Protein 5AR1 (pdb70)

B-factor: mean 167.47, std 34.71, range [92.47, 247.17]

Nearest PDB structures (foldseek):
  5ar1-assembly1_A  TM=1.005E+00  e=4.442E-46  Saccharomyces cerevisiae
  6upq-assembly1_A  TM=8.247E-01  e=3.354E-18  Homo sapiens
  6upr-assembly1_A  TM=8.049E-01  e=4.325E-18  Homo sapiens
  9bhw-assembly1_D  TM=7.564E-01  e=5.158E-17  Ciona intestinalis
  7m6j-assembly1_F  TM=7.880E-01  e=3.646E-15  Homo sapiens

CATH classification: 3.40.50.300

Sequence (215 aa):
ITFTVMIVGQSGSGRSTFINTLLREETVDDEGVKIQLNIIDTPGFSLDNSPSFEIISDYIRHQYDEILLEESRGRVHCCLYLINPTGHGLKEIDVEFIRQLGSLVNIIPVISKSDSLTRDELKLNKKLIMEDIDRWNLPIYNFPFDEDEISDEDYETNMYLRTLLPFAIIGSNEVYEMGISDFVILRNALLISHLHDLKNYTHEILYERYRTEAL

Structure (mmCIF, N/CA/C/O backbone):
data_5AR1
#
_entry.id   5AR1
#
_cell.length_a   187.050
_cell.length_b   187.050
_cell.length_c   57.960
_cell.angle_alpha   90.00
_cell.angle_beta   90.00
_cell.angle_gamma   120.00
#
_symmetry.space_group_name_H-M   'P 63 2 2'
#
loop_
_atom_site.group_PDB
_atom_site.id
_atom_site.type_symbol
_atom_site.label_atom_id
_atom_site.label_alt_id
_atom_site.label_comp_id
_atom_site.label_asym_id
_atom_site.label_entity_id
_atom_site.label_seq_id
_atom_site.pdbx_PDB_ins_code
_atom_site.Cartn_x
_atom_site.Cartn_y
_atom_site.Cartn_z
_atom_site.occupancy
_atom_site.B_iso_or_equiv
_atom_site.auth_seq_id
_atom_site.auth_comp_id
_atom_site.auth_asym_id
_atom_site.auth_atom_id
_atom_site.pdbx_PDB_model_num
ATOM 1 N N . ILE A 1 26 ? -12.191 -74.565 33.218 1.00 205.52 21 ILE A N 1
ATOM 2 C CA . ILE A 1 26 ? -12.776 -75.392 32.162 1.00 202.90 21 ILE A CA 1
ATOM 3 C C . ILE A 1 26 ? -12.942 -74.582 30.856 1.00 205.07 21 ILE A C 1
ATOM 4 O O . ILE A 1 26 ? -13.896 -73.808 30.710 1.00 204.37 21 ILE A O 1
ATOM 9 N N . THR A 1 27 ? -12.001 -74.777 29.913 1.00 202.75 22 THR A N 1
ATOM 10 C CA . THR A 1 27 ? -11.983 -74.116 28.604 1.00 202.27 22 THR A CA 1
ATOM 11 C C . THR A 1 27 ? -13.026 -74.723 27.678 1.00 201.17 22 THR A C 1
ATOM 12 O O . THR A 1 27 ? -13.314 -75.917 27.776 1.00 198.73 22 THR A O 1
ATOM 16 N N . PHE A 1 28 ? -13.556 -73.911 26.753 1.00 198.75 23 PHE A N 1
ATOM 17 C CA . PHE A 1 28 ? -14.531 -74.350 25.761 1.00 196.35 23 PHE A CA 1
ATOM 18 C C . PHE A 1 28 ? -14.298 -73.663 24.422 1.00 196.16 23 PHE A C 1
ATOM 19 O O . PHE A 1 28 ? -14.117 -72.447 24.383 1.00 197.57 23 PHE A O 1
ATOM 27 N 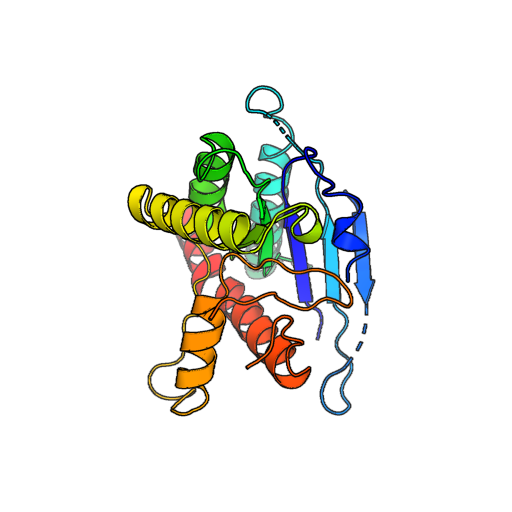N . THR A 1 29 ? -14.356 -74.439 23.322 1.00 190.19 24 THR A N 1
ATOM 28 C CA . THR A 1 29 ? -14.156 -73.937 21.962 1.00 189.58 24 THR A CA 1
ATOM 29 C C . THR A 1 29 ? -15.457 -73.942 21.155 1.00 187.74 24 THR A C 1
ATOM 30 O O . THR A 1 29 ? -16.050 -75.000 20.922 1.00 184.88 24 THR A O 1
ATOM 34 N N . VAL A 1 30 ? -15.884 -72.748 20.724 1.00 183.16 25 VAL A N 1
ATOM 35 C CA . VAL A 1 30 ? -17.076 -72.544 19.902 1.00 175.48 25 VAL A CA 1
ATOM 36 C C . VAL A 1 30 ? -16.704 -71.727 18.650 1.00 179.70 25 VAL A C 1
ATOM 37 O O . VAL A 1 30 ? -16.077 -70.677 18.770 1.00 185.06 25 VAL A O 1
ATOM 41 N N . MET A 1 31 ? -17.046 -72.238 17.458 1.00 171.23 26 MET A N 1
ATOM 42 C CA . MET A 1 31 ? -16.711 -71.594 16.194 1.00 173.65 26 MET A CA 1
ATOM 43 C C . MET A 1 31 ? -17.920 -71.048 15.472 1.00 170.43 26 MET A C 1
ATOM 44 O O . MET A 1 31 ? -18.939 -71.727 15.393 1.00 165.09 26 MET A O 1
ATOM 49 N N . ILE A 1 32 ? -17.792 -69.830 14.925 1.00 168.06 27 ILE A N 1
ATOM 50 C CA . ILE A 1 32 ? -18.838 -69.159 14.156 1.00 164.44 27 ILE A CA 1
ATOM 51 C C . ILE A 1 32 ? -18.485 -69.280 12.676 1.00 172.22 27 ILE A C 1
ATOM 52 O O . ILE A 1 32 ? -17.400 -68.878 12.251 1.00 178.46 27 ILE A O 1
ATOM 57 N N . VAL A 1 33 ? -19.398 -69.868 11.905 1.00 165.10 28 VAL A N 1
ATOM 58 C CA . VAL A 1 33 ? -19.240 -70.112 10.470 1.00 167.32 28 VAL A CA 1
ATOM 59 C C . VAL A 1 33 ? -20.511 -69.605 9.763 1.00 171.30 28 VAL A C 1
ATOM 60 O O . VAL A 1 33 ? -21.604 -69.739 10.309 1.00 165.29 28 VAL A O 1
ATOM 64 N N . GLY A 1 34 ? -20.354 -69.006 8.581 1.00 174.07 29 GLY A N 1
ATOM 65 C CA . GLY A 1 34 ? -21.484 -68.491 7.813 1.00 173.00 29 GLY A CA 1
ATOM 66 C C . GLY A 1 34 ? -21.153 -67.311 6.927 1.00 183.87 29 GLY A C 1
ATOM 67 O O . GLY A 1 34 ? -20.223 -66.547 7.221 1.00 188.24 29 GLY A O 1
ATOM 68 N N . GLN A 1 35 ? -21.963 -67.153 5.853 1.00 181.69 30 GLN A N 1
ATOM 69 C CA . GLN A 1 35 ? -21.874 -66.133 4.794 1.00 188.84 30 GLN A CA 1
ATOM 70 C C . GLN A 1 35 ? -21.780 -64.687 5.276 1.00 198.30 30 GLN A C 1
ATOM 71 O O . GLN A 1 35 ? -22.212 -64.366 6.388 1.00 195.10 30 GLN A O 1
ATOM 77 N N . SER A 1 36 ? -21.237 -63.812 4.406 1.00 202.76 31 SER A N 1
ATOM 78 C CA . SER A 1 36 ? -21.086 -62.383 4.669 1.00 209.12 31 SER A CA 1
ATOM 79 C C . SER A 1 36 ? -22.460 -61.685 4.706 1.00 212.13 31 SER A C 1
ATOM 80 O O . SER A 1 36 ? -22.709 -60.894 5.619 1.00 212.02 31 SER A O 1
ATOM 83 N N . GLY A 1 37 ? -23.320 -62.031 3.735 1.00 207.94 32 GLY A N 1
ATOM 84 C CA . GLY A 1 37 ? -24.681 -61.535 3.507 1.00 207.59 32 GLY A CA 1
ATOM 85 C C . GLY A 1 37 ? -25.211 -60.450 4.423 1.00 214.25 32 GLY A C 1
ATOM 86 O O . GLY A 1 37 ? -25.202 -59.266 4.073 1.00 221.35 32 GLY A O 1
ATOM 87 N N . SER A 1 38 ? -25.692 -60.864 5.602 1.00 205.35 33 SER A N 1
ATOM 88 C CA . SER A 1 38 ? -26.220 -59.979 6.638 1.00 206.22 33 SER A CA 1
ATOM 89 C C . SER A 1 38 ? -25.023 -59.318 7.344 1.00 215.60 33 SER A C 1
ATOM 90 O O . SER A 1 38 ? -24.633 -58.205 6.975 1.00 223.26 33 SER A O 1
ATOM 93 N N . GLY A 1 39 ? -24.426 -60.047 8.292 1.00 207.80 34 GLY A N 1
ATOM 94 C CA . GLY A 1 39 ? -23.262 -59.626 9.059 1.00 211.66 34 GLY A CA 1
ATOM 95 C C . GLY A 1 39 ? -22.746 -60.726 9.962 1.00 208.04 34 GLY A C 1
ATOM 96 O O . GLY A 1 39 ? -23.299 -60.941 11.046 1.00 202.87 34 GLY A O 1
ATOM 97 N N . ARG A 1 40 ? -21.700 -61.453 9.503 1.00 203.72 35 ARG A N 1
ATOM 98 C CA . ARG A 1 40 ? -21.058 -62.525 10.278 1.00 198.40 35 ARG A CA 1
ATOM 99 C C . ARG A 1 40 ? -20.052 -61.899 11.255 1.00 207.28 35 ARG A C 1
ATOM 100 O O . ARG A 1 40 ? -19.709 -62.508 12.273 1.00 203.44 35 ARG A O 1
ATOM 102 N N . SER A 1 41 ? -19.618 -60.655 10.940 1.00 212.42 36 SER A N 1
ATOM 103 C CA . SER A 1 41 ? -18.657 -59.827 11.678 1.00 215.76 36 SER A CA 1
ATOM 104 C C . SER A 1 41 ? -19.276 -59.096 12.884 1.00 219.40 36 SER A C 1
ATOM 105 O O . SER A 1 41 ? -18.550 -58.740 13.816 1.00 220.41 36 SER A O 1
ATOM 108 N N . THR A 1 42 ? -20.601 -58.847 12.848 1.00 214.55 37 THR A N 1
ATOM 109 C CA . THR A 1 42 ? -21.343 -58.176 13.923 1.00 213.55 37 THR A CA 1
ATOM 110 C C . THR A 1 42 ? -21.925 -59.190 14.912 1.00 205.99 37 THR A C 1
ATOM 111 O O . THR A 1 42 ? -22.282 -58.815 16.031 1.00 205.54 37 THR A O 1
ATOM 115 N N . PHE A 1 43 ? -22.017 -60.472 14.498 1.00 193.46 38 PHE A N 1
ATOM 116 C CA . PHE A 1 43 ? -22.567 -61.544 15.318 1.00 183.89 38 PHE A CA 1
ATOM 117 C C . PHE A 1 43 ? -21.743 -61.853 16.563 1.00 188.24 38 PHE A C 1
ATOM 118 O O . PHE A 1 43 ? -22.330 -62.014 17.627 1.00 184.54 38 PHE A O 1
ATOM 126 N N . ILE A 1 44 ? -20.405 -61.938 16.441 1.00 189.69 39 ILE A N 1
ATOM 127 C CA . ILE A 1 44 ? -19.499 -62.216 17.567 1.00 191.73 39 ILE A CA 1
ATOM 128 C C . ILE A 1 44 ? -19.720 -61.177 18.667 1.00 198.72 39 ILE A C 1
ATOM 129 O O . ILE A 1 44 ? -19.737 -61.529 19.848 1.00 195.79 39 ILE A O 1
ATOM 134 N N . ASN A 1 45 ? -19.927 -59.903 18.260 1.00 201.42 40 ASN A N 1
ATOM 135 C CA . ASN A 1 45 ? -20.197 -58.760 19.134 1.00 206.45 40 ASN A CA 1
ATOM 136 C C . ASN A 1 45 ? -21.501 -58.923 19.919 1.00 202.96 40 ASN A C 1
ATOM 137 O O . ASN A 1 45 ? -21.608 -58.429 21.045 1.00 204.82 40 ASN A O 1
ATOM 142 N N . THR A 1 46 ? -22.475 -59.646 19.334 1.00 191.29 41 THR A N 1
ATOM 143 C CA . THR A 1 46 ? -23.777 -59.937 19.944 1.00 184.48 41 THR A CA 1
ATOM 144 C C . THR A 1 46 ? -23.640 -61.155 20.913 1.00 181.58 41 THR A C 1
ATOM 145 O O . THR A 1 46 ? -24.516 -62.021 20.963 1.00 174.47 41 THR A O 1
ATOM 149 N N . LEU A 1 47 ? -22.515 -61.196 21.676 1.00 180.60 42 LEU A N 1
ATOM 150 C CA . LEU A 1 47 ? -22.133 -62.192 22.688 1.00 166.83 42 LEU A CA 1
ATOM 151 C C . LEU A 1 47 ? -21.112 -61.552 23.673 1.00 202.75 42 LEU A C 1
ATOM 152 O O . LEU A 1 47 ? -20.165 -60.847 23.280 1.00 160.76 42 LEU A O 1
ATOM 157 N N . LEU A 1 73 ? -9.560 -64.814 10.356 1.00 213.17 68 LEU A N 1
ATOM 158 C CA . LEU A 1 73 ? -9.907 -65.632 11.517 1.00 209.38 68 LEU A CA 1
ATOM 159 C C . LEU A 1 73 ? -9.568 -64.891 12.815 1.00 214.29 68 LEU A C 1
ATOM 160 O O . LEU A 1 73 ? -8.464 -64.348 12.934 1.00 217.29 68 LEU A O 1
ATOM 165 N N . ARG A 1 74 ? -10.517 -64.851 13.780 1.00 210.38 69 ARG A N 1
ATOM 166 C CA . ARG A 1 74 ? -10.280 -64.169 15.055 1.00 212.12 69 ARG A CA 1
ATOM 167 C C . ARG A 1 74 ? -10.823 -64.903 16.269 1.00 211.66 69 ARG A C 1
ATOM 168 O O . ARG A 1 74 ? -11.997 -65.277 16.303 1.00 208.81 69 ARG A O 1
ATOM 176 N N . GLU A 1 75 ? -9.951 -65.079 17.279 1.00 210.08 70 GLU A N 1
ATOM 177 C CA . GLU A 1 75 ? -10.231 -65.725 18.564 1.00 207.75 70 GLU A CA 1
ATOM 178 C C . GLU A 1 75 ? -10.619 -64.655 19.603 1.00 212.64 70 GLU A C 1
ATOM 179 O O . GLU A 1 75 ? -10.089 -63.544 19.573 1.00 216.26 70 GLU A O 1
ATOM 185 N N . GLU A 1 76 ? -11.554 -64.987 20.502 1.00 208.36 71 GLU A N 1
ATOM 186 C CA . GLU A 1 76 ? -12.019 -64.089 21.560 1.00 210.19 71 GLU A CA 1
ATOM 187 C C . GLU A 1 76 ? -12.438 -64.894 22.788 1.00 210.46 71 GLU A C 1
ATOM 188 O O . GLU A 1 76 ? -13.147 -65.898 22.657 1.00 206.54 71 GLU A O 1
ATOM 194 N N . THR A 1 77 ? -11.976 -64.465 23.976 1.00 210.34 72 THR A N 1
ATOM 195 C CA . THR A 1 77 ? -12.256 -65.141 25.246 1.00 208.50 72 THR A CA 1
ATOM 196 C C . THR A 1 77 ? -13.150 -64.328 26.178 1.00 212.05 72 THR A C 1
ATOM 197 O O . THR A 1 77 ? -12.967 -63.115 26.301 1.00 215.39 72 THR A O 1
ATOM 201 N N . VAL A 1 78 ? -14.114 -65.006 26.838 1.00 206.68 73 VAL A N 1
ATOM 202 C CA . VAL A 1 78 ? -15.051 -64.393 27.789 1.00 220.53 73 VAL A CA 1
ATOM 203 C C . VAL A 1 78 ? -14.884 -65.025 29.176 1.00 222.51 73 VAL A C 1
ATOM 204 O O . VAL A 1 78 ? -14.849 -66.246 29.303 1.00 187.16 73 VAL A O 1
ATOM 208 N N . ASP A 1 82 ? -18.238 -67.937 34.062 1.00 215.29 77 ASP A N 1
ATOM 209 C CA . ASP A 1 82 ? -18.325 -68.427 35.436 1.00 215.50 77 ASP A CA 1
ATOM 210 C C . ASP A 1 82 ? -19.571 -69.284 35.672 1.00 215.98 77 ASP A C 1
ATOM 211 O O . ASP A 1 82 ? -20.652 -68.955 35.171 1.00 214.98 77 ASP A O 1
ATOM 213 N N . ASP A 1 83 ? -19.412 -70.377 36.449 1.00 212.73 78 ASP A N 1
ATOM 214 C CA . ASP A 1 83 ? -20.469 -71.337 36.792 1.00 210.24 78 ASP A CA 1
ATOM 215 C C . ASP A 1 83 ? -21.199 -70.923 38.086 1.00 214.35 78 ASP A C 1
ATOM 216 O O . ASP A 1 83 ? -21.775 -69.832 38.130 1.00 216.12 78 ASP A O 1
ATOM 218 N N . GLU A 1 84 ? -21.189 -71.794 39.123 1.00 210.91 79 GLU A N 1
ATOM 219 C CA . GLU A 1 84 ? -21.785 -71.542 40.436 1.00 211.77 79 GLU A CA 1
ATOM 220 C C . GLU A 1 84 ? -20.624 -71.268 41.402 1.00 215.95 79 GLU A C 1
ATOM 221 O O . GLU A 1 84 ? -20.501 -71.898 42.457 1.00 216.27 79 GLU A O 1
ATOM 223 N N . GLY A 1 85 ? -19.768 -70.333 40.990 1.00 214.52 80 GLY A N 1
ATOM 224 C CA . GLY A 1 85 ? -18.564 -69.927 41.704 1.00 216.76 80 GLY A CA 1
ATOM 225 C C . GLY A 1 85 ? -17.328 -70.096 40.841 1.00 217.27 80 GLY A C 1
ATOM 226 O O . GLY A 1 85 ? -16.591 -69.131 40.620 1.00 219.35 80 GLY A O 1
ATOM 227 N N . VAL A 1 86 ? -17.118 -71.331 40.330 1.00 210.82 81 VAL A N 1
ATOM 228 C CA . VAL A 1 86 ? -15.996 -71.740 39.472 1.00 209.51 81 VAL A CA 1
ATOM 229 C C . VAL A 1 86 ? -15.899 -70.931 38.172 1.00 210.15 81 VAL A C 1
ATOM 230 O O . VAL A 1 86 ? -16.923 -70.508 37.635 1.00 208.86 81 VAL A O 1
ATOM 232 N N . LYS A 1 87 ? -14.664 -70.719 37.675 1.00 207.55 82 LYS A N 1
ATOM 233 C CA . LYS A 1 87 ? -14.388 -69.954 36.459 1.00 206.98 82 LYS A CA 1
ATOM 234 C C . LYS A 1 87 ? -14.470 -70.808 35.192 1.00 204.78 82 LYS A C 1
ATOM 235 O O . LYS A 1 87 ? -13.941 -71.922 35.155 1.00 203.10 82 LYS A O 1
ATOM 237 N N . ILE A 1 88 ? -15.147 -70.274 34.158 1.00 200.45 83 ILE A N 1
ATOM 238 C CA . ILE A 1 88 ? -15.342 -70.920 32.857 1.00 197.10 83 ILE A CA 1
ATOM 239 C C . ILE A 1 88 ? -15.021 -69.930 31.737 1.00 199.51 83 ILE A C 1
ATOM 240 O O . ILE A 1 88 ? -15.810 -69.014 31.469 1.00 199.86 83 ILE A O 1
ATOM 242 N N . GLN A 1 89 ? -13.838 -70.098 31.116 1.00 196.72 84 GLN A N 1
ATOM 243 C CA . GLN A 1 89 ? -13.348 -69.248 30.033 1.00 197.58 84 GLN A CA 1
ATOM 244 C C . GLN A 1 89 ? -13.737 -69.826 28.683 1.00 196.26 84 GLN A C 1
ATOM 245 O O . GLN A 1 89 ? -13.321 -70.934 28.338 1.00 193.94 84 GLN A O 1
ATOM 247 N N . LEU A 1 90 ? -14.576 -69.081 27.939 1.00 193.47 85 LEU A N 1
ATOM 248 C CA . LEU A 1 90 ? -15.088 -69.473 26.626 1.00 190.96 85 LEU A CA 1
ATOM 249 C C . LEU A 1 90 ? -14.247 -68.858 25.528 1.00 194.37 85 LEU A C 1
ATOM 250 O O . LEU A 1 90 ? -14.054 -67.646 25.503 1.00 196.61 85 LEU A O 1
ATOM 252 N N . ASN A 1 91 ? -13.753 -69.707 24.625 1.00 190.57 86 ASN A N 1
ATOM 253 C CA . ASN A 1 91 ? -12.875 -69.344 23.516 1.00 192.13 86 ASN A CA 1
ATOM 254 C C . ASN A 1 91 ? -13.612 -69.414 22.163 1.00 192.45 86 ASN A C 1
ATOM 255 O O . ASN A 1 91 ? -13.541 -70.428 21.461 1.00 190.31 86 ASN A O 1
ATOM 260 N N . ILE A 1 92 ? -14.341 -68.332 21.820 1.00 190.57 87 ILE A N 1
ATOM 261 C CA . ILE A 1 92 ? -15.100 -68.208 20.568 1.00 188.88 87 ILE A CA 1
ATOM 262 C C . ILE A 1 92 ? -14.159 -67.830 19.407 1.00 192.80 87 ILE A C 1
ATOM 263 O O . ILE A 1 92 ? -13.303 -66.958 19.573 1.00 195.84 87 ILE A O 1
ATOM 265 N N . ILE A 1 93 ? -14.279 -68.519 18.253 1.00 187.69 88 ILE A N 1
ATOM 266 C CA . ILE A 1 93 ? -13.434 -68.262 17.080 1.00 188.85 88 ILE A CA 1
ATOM 267 C C . ILE A 1 93 ? -14.293 -68.029 15.822 1.00 191.69 88 ILE A C 1
ATOM 268 O O . ILE A 1 93 ? -15.250 -68.763 15.583 1.00 188.31 88 ILE A O 1
ATOM 273 N N . ASP A 1 94 ? -13.971 -66.985 15.041 1.00 193.11 89 ASP A N 1
ATOM 274 C CA . ASP A 1 94 ? -14.728 -66.642 13.832 1.00 193.45 89 ASP A CA 1
ATOM 275 C C . ASP A 1 94 ? -13.946 -66.944 12.547 1.00 196.91 89 ASP A C 1
ATOM 276 O O . ASP A 1 94 ? -12.718 -66.898 12.549 1.00 198.34 89 ASP A O 1
ATOM 281 N N . THR A 1 95 ? -14.674 -67.248 11.454 1.00 193.42 90 THR A N 1
ATOM 282 C CA . THR A 1 95 ? -14.144 -67.603 10.131 1.00 193.67 90 THR A CA 1
ATOM 283 C C . THR A 1 95 ? -14.583 -66.583 9.039 1.00 199.03 90 THR A C 1
ATOM 284 O O . THR A 1 95 ? -15.493 -65.798 9.307 1.00 199.24 90 THR A O 1
ATOM 288 N N . PRO A 1 96 ? -13.988 -66.561 7.809 1.00 199.14 91 PRO A N 1
ATOM 289 C CA . PRO A 1 96 ? -14.457 -65.596 6.792 1.00 202.03 91 PRO A CA 1
ATOM 290 C C . PRO A 1 96 ? -15.764 -66.022 6.120 1.00 202.76 91 PRO A C 1
ATOM 291 O O . PRO A 1 96 ? -15.966 -67.209 5.862 1.00 199.38 91 PRO A O 1
ATOM 295 N N . GLY A 1 97 ? -16.625 -65.045 5.832 1.00 202.77 92 GLY A N 1
ATOM 296 C CA . GLY A 1 97 ? -17.918 -65.262 5.186 1.00 201.25 92 GLY A CA 1
ATOM 297 C C . GLY A 1 97 ? -17.812 -65.620 3.718 1.00 204.68 92 GLY A C 1
ATOM 298 O O . GLY A 1 97 ? -17.021 -65.010 2.990 1.00 208.30 92 GLY A O 1
ATOM 299 N N . PHE A 1 98 ? -18.600 -66.618 3.270 1.00 198.67 93 PHE A N 1
ATOM 300 C CA . PHE A 1 98 ? -18.575 -67.061 1.874 1.00 216.76 93 PHE A CA 1
ATOM 301 C C . PHE A 1 98 ? -19.746 -66.496 1.086 1.00 238.14 93 PHE A C 1
ATOM 302 O O . PHE A 1 98 ? -19.750 -65.311 0.766 1.00 216.85 93 PHE A O 1
ATOM 304 N N . SER A 1 101 ? -21.856 -67.875 -1.117 1.00 217.05 96 SER A N 1
ATOM 305 C CA . SER A 1 101 ? -21.284 -67.893 -2.458 1.00 219.29 96 SER A CA 1
ATOM 306 C C . SER A 1 101 ? -20.521 -69.195 -2.739 1.00 219.95 96 SER A C 1
ATOM 307 O O . SER A 1 101 ? -19.537 -69.502 -2.056 1.00 218.99 96 SER A O 1
ATOM 309 N N . LEU A 1 102 ? -20.990 -69.956 -3.751 1.00 216.97 97 LEU A N 1
ATOM 310 C CA . LEU A 1 102 ? -20.406 -71.229 -4.184 1.00 215.60 97 LEU A CA 1
ATOM 311 C C . LEU A 1 102 ? -19.019 -71.070 -4.801 1.00 221.10 97 LEU A C 1
ATOM 312 O O . LEU A 1 102 ? -18.160 -71.925 -4.574 1.00 220.04 97 LEU A O 1
ATOM 314 N N . ASP A 1 103 ? -18.808 -69.983 -5.582 1.00 222.39 98 ASP A N 1
ATOM 315 C CA . ASP A 1 103 ? -17.542 -69.668 -6.261 1.00 225.58 98 ASP A CA 1
ATOM 316 C C . ASP A 1 103 ? -16.411 -69.368 -5.274 1.00 228.58 98 ASP A C 1
ATOM 317 O O . ASP A 1 103 ? -15.258 -69.720 -5.542 1.00 229.35 98 ASP A O 1
ATOM 319 N N . ASN A 1 104 ? -16.748 -68.744 -4.122 1.00 225.48 99 ASN A N 1
ATOM 320 C CA . ASN A 1 104 ? -15.799 -68.426 -3.052 1.00 225.82 99 ASN A CA 1
ATOM 321 C C . ASN A 1 104 ? -15.593 -69.663 -2.140 1.00 224.50 99 ASN A C 1
ATOM 322 O O . ASN A 1 104 ? -15.719 -69.586 -0.911 1.00 222.69 99 ASN A O 1
ATOM 324 N N . SER A 1 105 ? -15.276 -70.812 -2.780 1.00 220.78 100 SER A N 1
ATOM 325 C CA . SER A 1 105 ? -15.021 -72.119 -2.164 1.00 217.36 100 SER A CA 1
ATOM 326 C C . SER A 1 105 ? -13.742 -72.168 -1.280 1.00 219.05 100 SER A C 1
ATOM 327 O O . S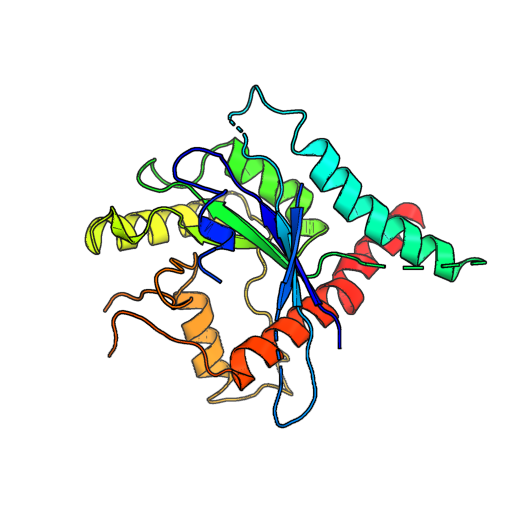ER A 1 105 ? -13.814 -72.790 -0.213 1.00 215.89 100 SER A O 1
ATOM 330 N N . PRO A 1 106 ? -12.582 -71.539 -1.654 1.00 219.08 101 PRO A N 1
ATOM 331 C CA . PRO A 1 106 ? -11.403 -71.611 -0.774 1.00 218.96 101 PRO A CA 1
ATOM 332 C C . PRO A 1 106 ? -11.512 -70.645 0.404 1.00 219.62 101 PRO A C 1
ATOM 333 O O . PRO A 1 106 ? -10.938 -69.554 0.406 1.00 222.70 101 PRO A O 1
ATOM 337 N N . SER A 1 107 ? -12.294 -71.061 1.400 1.00 212.46 102 SER A N 1
ATOM 338 C CA . SER A 1 107 ? -12.591 -70.344 2.642 1.00 211.44 102 SER A CA 1
ATOM 339 C C . SER A 1 107 ? -13.217 -71.328 3.630 1.00 208.12 102 SER A C 1
ATOM 340 O O . SER A 1 107 ? -13.229 -71.073 4.834 1.00 206.28 102 SER A O 1
ATOM 343 N N . PHE A 1 108 ? -13.717 -72.463 3.100 1.00 203.12 103 PHE A N 1
ATOM 344 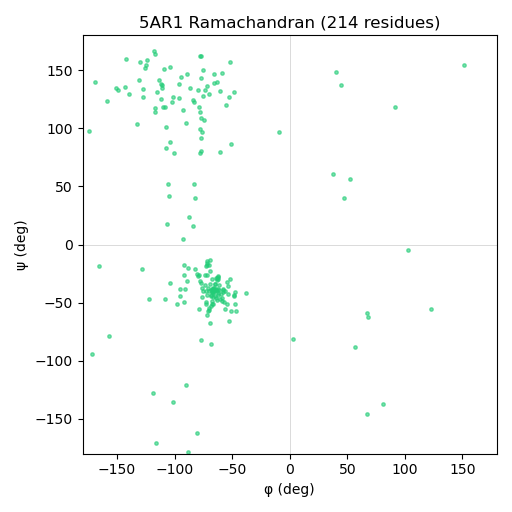C CA . PHE A 1 108 ? -14.361 -73.545 3.834 1.00 199.51 103 PHE A CA 1
ATOM 345 C C . PHE A 1 108 ? -13.449 -74.770 3.999 1.00 198.48 103 PHE A C 1
ATOM 346 O O . PHE A 1 108 ? -13.556 -75.472 5.002 1.00 196.52 103 PHE A O 1
ATOM 354 N N . GLU A 1 109 ? -12.578 -75.038 3.010 1.00 195.82 104 GLU A N 1
ATOM 355 C CA . GLU A 1 109 ? -11.622 -76.157 3.036 1.00 194.80 104 GLU A CA 1
ATOM 356 C C . GLU A 1 109 ? -10.608 -75.984 4.168 1.00 194.56 104 GLU A C 1
ATOM 357 O O . GLU A 1 109 ? -10.136 -76.977 4.719 1.00 192.80 104 GLU A O 1
ATOM 363 N N . ILE A 1 110 ? -10.330 -74.713 4.536 1.00 192.11 105 ILE A N 1
ATOM 364 C CA . ILE A 1 110 ? -9.433 -74.324 5.619 1.00 192.44 105 ILE A CA 1
ATOM 365 C C . ILE A 1 110 ? -10.136 -74.448 6.981 1.00 191.27 105 IL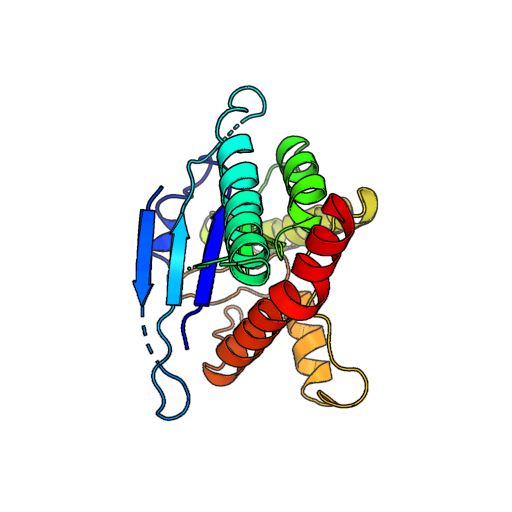E A C 1
ATOM 366 O O . ILE A 1 110 ? -9.451 -74.666 7.980 1.00 191.41 105 ILE A O 1
ATOM 371 N N . ILE A 1 111 ? -11.494 -74.317 7.018 1.00 185.59 106 ILE A N 1
ATOM 372 C CA . ILE A 1 111 ? -12.334 -74.490 8.218 1.00 182.31 106 ILE A CA 1
ATOM 373 C C . ILE A 1 111 ? -12.332 -75.993 8.477 1.00 182.74 106 ILE A C 1
ATOM 374 O O . ILE A 1 111 ? -12.017 -76.426 9.584 1.00 181.80 106 ILE A O 1
ATOM 379 N N . SER A 1 112 ? -12.645 -76.780 7.416 1.00 179.94 107 SER A N 1
ATOM 380 C CA . SER A 1 112 ? -12.658 -78.245 7.383 1.00 178.60 107 SER A CA 1
ATOM 381 C C . SER A 1 112 ? -11.263 -78.763 7.766 1.00 181.79 107 SER A C 1
ATOM 382 O O . SER A 1 112 ? -11.161 -79.731 8.524 1.00 180.55 107 SER A O 1
ATOM 385 N N . ASP A 1 113 ? -10.197 -78.071 7.302 1.00 181.29 108 ASP A N 1
ATOM 386 C CA . ASP A 1 113 ? -8.835 -78.411 7.691 1.00 182.89 108 ASP A CA 1
ATOM 387 C C . ASP A 1 113 ? -8.601 -78.103 9.161 1.00 184.21 108 ASP A C 1
ATOM 388 O O . ASP A 1 113 ? -8.226 -79.015 9.882 1.00 184.18 108 ASP A O 1
ATOM 393 N N . TYR A 1 114 ? -8.897 -76.867 9.627 1.00 180.30 109 TYR A N 1
ATOM 394 C CA . TYR A 1 114 ? -8.743 -76.489 11.036 1.00 179.09 109 TYR A CA 1
ATOM 395 C C . TYR A 1 114 ? -9.351 -77.566 11.955 1.00 177.72 109 TYR A C 1
ATOM 396 O O . TYR A 1 114 ? -8.602 -78.151 12.754 1.00 177.79 109 TYR A O 1
ATOM 405 N N . ILE A 1 115 ? -10.683 -77.873 11.771 1.00 171.36 110 ILE A N 1
ATOM 406 C CA . ILE A 1 115 ? -11.470 -78.888 12.502 1.00 168.32 110 ILE A CA 1
ATOM 407 C C . ILE A 1 115 ? -10.748 -80.233 12.495 1.00 172.70 110 ILE A C 1
ATOM 408 O O . ILE A 1 115 ? -10.436 -80.735 13.572 1.00 173.16 110 ILE A O 1
ATOM 413 N N . ARG A 1 116 ? -10.428 -80.778 11.294 1.00 171.05 111 ARG A N 1
ATOM 414 C CA . ARG A 1 116 ? -9.710 -82.048 11.129 1.00 171.81 111 ARG A CA 1
ATOM 415 C C . ARG A 1 116 ? -8.347 -82.026 11.818 1.00 176.16 111 ARG A C 1
ATOM 416 O O . ARG A 1 116 ? -7.957 -83.014 12.442 1.00 175.30 111 ARG A O 1
ATOM 424 N N . HIS A 1 117 ? -7.637 -80.895 11.707 1.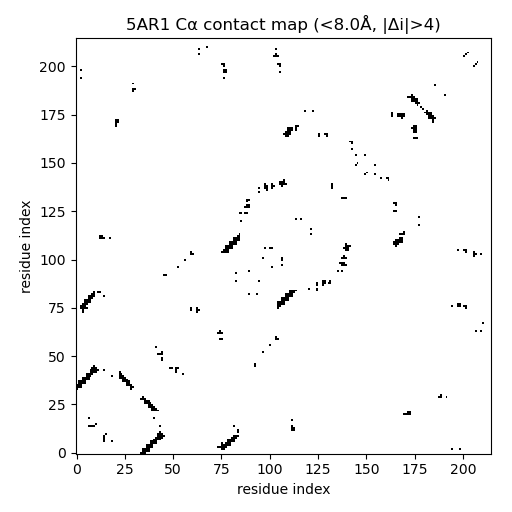00 177.13 112 HIS A N 1
ATOM 425 C CA . HIS A 1 117 ? -6.281 -80.707 12.234 1.00 180.53 112 HIS A CA 1
ATOM 426 C C . HIS A 1 117 ? -6.259 -80.671 13.756 1.00 183.58 112 HIS A C 1
ATOM 427 O O . HIS A 1 117 ? -5.297 -81.153 14.366 1.00 185.47 112 HIS A O 1
ATOM 434 N N . GLN A 1 118 ? -7.313 -80.125 14.362 1.00 178.81 113 GLN A N 1
ATOM 435 C CA . GLN A 1 118 ? -7.409 -80.082 15.810 1.00 178.42 113 GLN A CA 1
ATOM 436 C C . GLN A 1 118 ? -7.580 -81.503 16.342 1.00 180.08 113 GLN A C 1
ATOM 437 O O . GLN A 1 118 ? -6.939 -81.870 17.332 1.00 179.55 113 GLN A O 1
ATOM 443 N N . TYR A 1 119 ? -8.403 -82.312 15.628 1.00 177.56 114 TYR A N 1
ATOM 444 C CA . TYR A 1 119 ? -8.663 -83.720 15.919 1.00 177.69 114 TYR A CA 1
ATOM 445 C C . TYR A 1 119 ? -7.425 -84.539 15.571 1.00 184.43 114 TYR A C 1
ATOM 446 O O . TYR A 1 119 ? -7.228 -85.604 16.150 1.00 185.52 114 TYR A O 1
ATOM 455 N N . ASP A 1 120 ? -6.592 -84.049 14.631 1.00 184.40 115 ASP A N 1
ATOM 456 C CA . ASP A 1 120 ? -5.338 -84.711 14.243 1.00 187.34 115 ASP A CA 1
ATOM 457 C C . ASP A 1 120 ? -4.272 -84.589 15.332 1.00 190.47 115 ASP A C 1
ATOM 458 O O . ASP A 1 120 ? -3.625 -85.588 15.640 1.00 191.04 115 ASP A O 1
ATOM 463 N N . GLU A 1 121 ? -4.118 -83.384 15.935 1.00 188.48 116 GLU A N 1
ATOM 464 C CA . GLU A 1 121 ? -3.126 -83.134 16.982 1.00 190.72 116 GLU A CA 1
ATOM 465 C C . GLU A 1 121 ? -3.465 -83.804 18.339 1.00 193.77 116 GLU A C 1
ATOM 466 O O . GLU A 1 121 ? -2.552 -83.984 19.150 1.00 196.07 116 GLU A O 1
ATOM 472 N N . ILE A 1 122 ? -4.729 -84.215 18.578 1.00 189.37 117 ILE A N 1
ATOM 473 C CA . ILE A 1 122 ? -5.072 -84.956 19.808 1.00 188.67 117 ILE A CA 1
ATOM 474 C C . ILE A 1 122 ? -4.630 -86.403 19.582 1.00 194.14 117 ILE A C 1
ATOM 475 O O . ILE A 1 122 ? -3.789 -86.908 20.327 1.00 195.45 117 ILE A O 1
ATOM 480 N N . LEU A 1 123 ? -5.138 -87.021 18.489 1.00 192.41 118 LEU A N 1
ATOM 481 C CA . LEU A 1 123 ? -4.837 -88.375 18.025 1.00 194.28 118 LEU A CA 1
ATOM 482 C C . LEU A 1 123 ? -3.324 -88.581 17.914 1.00 199.58 118 LEU A C 1
ATOM 483 O O . LEU A 1 123 ? -2.838 -89.691 18.142 1.00 201.48 118 LEU A O 1
ATOM 488 N N . LEU A 1 124 ? -2.585 -87.490 17.640 1.00 197.67 119 LEU A N 1
ATOM 489 C CA . LEU A 1 124 ? -1.120 -87.470 17.570 1.00 200.57 119 LEU A CA 1
ATOM 490 C C . LEU A 1 124 ? -0.519 -87.590 18.968 1.00 204.00 119 LEU A C 1
ATOM 491 O O . LEU A 1 124 ? 0.369 -88.418 19.168 1.00 205.60 119 LEU A O 1
ATOM 496 N N . GLU A 1 125 ? -1.012 -86.763 19.925 1.00 200.49 120 GLU A N 1
ATOM 497 C CA . GLU A 1 125 ? -0.584 -86.746 21.327 1.00 201.50 120 GLU A CA 1
ATOM 498 C C . GLU A 1 125 ? -0.877 -88.089 22.020 1.00 205.12 120 GLU A C 1
ATOM 499 O O . GLU A 1 125 ? -0.148 -88.464 22.939 1.00 207.26 120 GLU A O 1
ATOM 505 N N . GLU A 1 126 ? -1.905 -88.828 21.540 1.00 200.97 121 GLU A N 1
ATOM 506 C CA . GLU A 1 126 ? -2.298 -90.148 22.050 1.00 201.32 121 GLU A CA 1
ATOM 507 C C . GLU A 1 126 ? -1.463 -91.303 21.411 1.00 206.72 121 GLU A C 1
ATOM 508 O O . GLU A 1 126 ? -1.856 -92.465 21.525 1.00 207.54 121 GLU A O 1
ATOM 514 N N . SER A 1 127 ? -0.315 -90.993 20.763 1.00 205.67 122 SER A N 1
ATOM 515 C CA . SER A 1 127 ? 0.547 -91.997 20.109 1.00 208.13 122 SER A CA 1
ATOM 516 C C . SER A 1 127 ? 2.045 -91.917 20.523 1.00 213.30 122 SER A C 1
ATOM 517 O O . SER A 1 127 ? 2.780 -92.898 20.366 1.00 215.36 122 SER A O 1
ATOM 520 N N . ARG A 1 128 ? 2.480 -90.753 21.049 1.00 210.64 123 ARG A N 1
ATOM 521 C CA . ARG A 1 128 ? 3.846 -90.480 21.495 1.00 232.15 123 ARG A CA 1
ATOM 522 C C . AR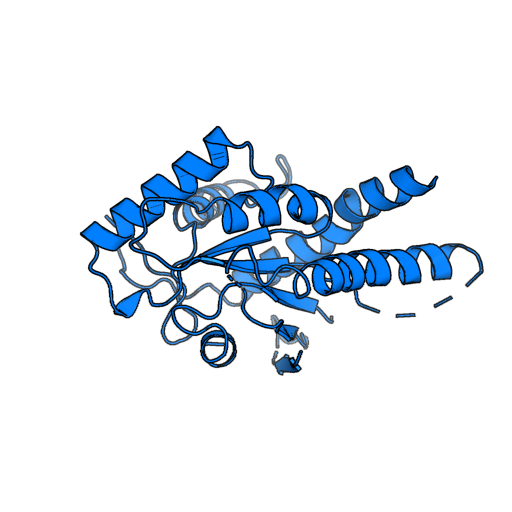G A 1 128 ? 4.213 -91.269 22.765 1.00 246.96 123 ARG A C 1
ATOM 523 O O . ARG A 1 128 ? 5.388 -91.560 23.014 1.00 234.62 123 ARG A O 1
ATOM 525 N N . GLY A 1 138 ? -7.603 -78.394 21.957 1.00 168.26 133 GLY A N 1
ATOM 526 C CA . GLY A 1 138 ? -7.926 -77.248 21.112 1.00 169.39 133 GLY A CA 1
ATOM 527 C C . GLY A 1 138 ? -9.102 -77.417 20.148 1.00 173.46 133 GLY A C 1
ATOM 528 O O . GLY A 1 138 ? -9.493 -76.451 19.474 1.00 173.33 133 GLY A O 1
ATOM 529 N N . ARG A 1 139 ? -9.686 -78.644 20.073 1.00 171.25 134 ARG A N 1
ATOM 530 C CA . ARG A 1 139 ? -10.776 -78.985 19.149 1.00 169.49 134 ARG A CA 1
ATOM 531 C C . ARG A 1 139 ? -12.073 -78.246 19.443 1.00 172.46 134 ARG A C 1
ATOM 532 O O . ARG A 1 139 ? -12.356 -77.927 20.595 1.00 172.08 134 ARG A O 1
ATOM 540 N N . VAL A 1 140 ? -12.822 -77.945 18.358 1.00 170.79 135 VAL A N 1
ATOM 541 C CA . VAL A 1 140 ? -14.073 -77.194 18.322 1.00 169.71 135 VAL A CA 1
ATOM 542 C C . VAL A 1 140 ? -15.264 -78.071 18.743 1.00 171.70 135 VAL A C 1
ATOM 543 O O . VAL A 1 140 ? -15.594 -79.053 18.061 1.00 171.26 135 VAL A O 1
ATOM 547 N N . HIS A 1 141 ? -15.933 -77.673 19.838 1.00 165.11 136 HIS A N 1
ATOM 548 C CA . HIS A 1 141 ? -17.064 -78.405 20.388 1.00 158.85 136 HIS A CA 1
ATOM 549 C C . HIS A 1 141 ? -18.379 -78.016 19.798 1.00 159.96 136 HIS A C 1
ATOM 550 O O . HIS A 1 141 ? -19.339 -78.779 19.940 1.00 156.47 136 HIS A O 1
ATOM 557 N N . CYS A 1 142 ? -18.466 -76.813 19.187 1.00 157.87 137 CYS A N 1
ATOM 558 C CA . CYS A 1 142 ? -19.729 -76.316 18.630 1.00 152.34 137 CYS A CA 1
ATOM 559 C C . CYS A 1 142 ? -19.568 -75.380 17.448 1.00 155.72 137 CYS A C 1
ATOM 560 O O . CYS A 1 142 ? -18.803 -74.422 17.496 1.00 159.81 137 CYS A O 1
ATOM 563 N N . CYS A 1 143 ? -20.369 -75.614 16.423 1.00 148.21 138 CYS A N 1
ATOM 564 C CA . CYS A 1 143 ? -20.405 -74.763 15.255 1.00 149.38 138 CYS A CA 1
ATOM 565 C C . CYS A 1 143 ? -21.734 -74.000 15.160 1.00 146.46 138 CYS A C 1
ATOM 566 O O . CYS A 1 143 ? -22.831 -74.583 15.205 1.00 140.80 138 CYS A O 1
ATOM 569 N N . LEU A 1 144 ? -21.625 -72.686 15.062 1.00 143.10 139 LEU A N 1
ATOM 570 C CA . LEU A 1 144 ? -22.785 -71.835 14.967 1.00 139.37 139 LEU A CA 1
ATOM 571 C C . LEU A 1 144 ? -22.928 -71.384 13.523 1.00 142.95 139 LEU A C 1
ATOM 572 O O . LEU A 1 144 ? -22.356 -70.367 13.134 1.00 147.98 139 LEU A O 1
ATOM 577 N N . TYR A 1 145 ? -23.635 -72.191 12.705 1.00 134.03 140 TYR A N 1
ATOM 578 C CA . TYR A 1 145 ? -23.836 -71.906 11.287 1.00 134.71 140 TYR A CA 1
ATOM 579 C C . TYR A 1 145 ? -24.840 -70.790 11.074 1.00 140.75 140 TYR A C 1
ATOM 580 O O . TYR A 1 145 ? -26.027 -70.997 11.292 1.00 138.49 140 TYR A O 1
ATOM 589 N N . LEU A 1 146 ? -24.369 -69.603 10.672 1.00 142.89 141 LEU A N 1
ATOM 590 C CA . LEU A 1 146 ? -25.221 -68.431 10.442 1.00 144.52 141 LEU A CA 1
ATOM 591 C C . LEU A 1 146 ? -25.940 -68.526 9.110 1.00 149.06 141 LEU A C 1
ATOM 592 O O . LEU A 1 146 ? -25.297 -68.483 8.056 1.00 153.53 141 LEU A O 1
ATOM 597 N N . ILE A 1 147 ? -27.267 -68.646 9.148 1.00 141.95 142 ILE A N 1
ATOM 598 C CA . ILE A 1 147 ? -28.062 -68.736 7.927 1.00 143.29 142 ILE A CA 1
ATOM 599 C C . ILE A 1 147 ? -28.710 -67.403 7.633 1.00 154.61 142 ILE A C 1
ATOM 600 O O . ILE A 1 147 ? -29.362 -66.829 8.506 1.00 152.64 142 ILE A O 1
ATOM 605 N N . ASN A 1 148 ? -28.505 -66.898 6.403 1.00 160.24 143 ASN A N 1
ATOM 606 C CA . ASN A 1 148 ? -29.114 -65.656 5.938 1.00 166.64 143 ASN A CA 1
ATOM 607 C C . ASN A 1 148 ? -30.593 -65.968 5.643 1.00 172.07 143 ASN A C 1
ATOM 608 O O . ASN A 1 148 ? -30.877 -66.964 4.969 1.00 170.20 143 ASN A O 1
ATOM 613 N N . PRO A 1 149 ? -31.556 -65.197 6.191 1.00 171.38 144 PRO A N 1
ATOM 614 C CA . PRO A 1 149 ? -32.969 -65.538 5.965 1.00 170.49 144 PRO A CA 1
ATOM 615 C C . PRO A 1 149 ? -33.563 -65.084 4.616 1.00 183.77 144 PRO A C 1
ATOM 616 O O . PRO A 1 149 ? -32.837 -64.804 3.649 1.00 186.98 144 PRO A O 1
ATOM 620 N N . THR A 1 150 ? -34.921 -65.050 4.574 1.00 183.83 145 THR A N 1
ATOM 621 C CA . THR A 1 150 ? -35.820 -64.705 3.468 1.00 190.10 145 THR A CA 1
ATOM 622 C C . THR A 1 150 ? -35.739 -65.760 2.363 1.00 196.47 145 THR A C 1
ATOM 623 O O . THR A 1 150 ? -36.747 -66.432 2.112 1.00 194.62 145 THR A O 1
ATOM 625 N N . GLY A 1 151 ? -34.542 -65.906 1.764 1.00 196.47 146 GLY A N 1
ATOM 626 C CA . GLY A 1 151 ? -34.214 -66.818 0.671 1.00 197.85 146 GLY A CA 1
ATOM 627 C C . GLY A 1 151 ? -34.628 -68.253 0.907 1.00 197.20 146 GLY A C 1
ATOM 628 O O . GLY A 1 151 ? -33.818 -69.051 1.381 1.00 192.39 146 GLY A O 1
ATOM 629 N N . HIS A 1 152 ? -35.915 -68.561 0.551 1.00 195.10 147 HIS A N 1
ATOM 630 C CA . HIS A 1 152 ? -36.690 -69.812 0.673 1.00 190.91 147 HIS A CA 1
ATOM 631 C C . HIS A 1 152 ? -35.869 -71.049 1.092 1.00 188.85 147 HIS A C 1
ATOM 632 O O . HIS A 1 152 ? -35.220 -71.695 0.256 1.00 191.11 147 HIS A O 1
ATOM 634 N N . GLY A 1 153 ? -35.897 -71.332 2.394 1.00 177.02 148 GLY A N 1
ATOM 635 C CA . GLY A 1 153 ? -35.197 -72.460 2.987 1.00 171.11 148 GLY A CA 1
ATOM 636 C C . GLY A 1 153 ? -33.688 -72.367 2.936 1.00 172.71 148 GLY A C 1
ATOM 637 O O . GLY A 1 153 ? -33.120 -71.278 3.034 1.00 175.07 148 GLY A O 1
ATOM 638 N N . LEU A 1 154 ? -33.034 -73.521 2.775 1.00 164.78 149 LEU A N 1
ATOM 639 C CA . LEU A 1 154 ? -31.584 -73.651 2.765 1.00 163.60 149 LEU A CA 1
ATOM 640 C C . LEU A 1 154 ? -30.992 -73.657 1.345 1.00 171.90 149 LEU A C 1
ATOM 641 O O . LEU A 1 154 ? -31.545 -74.281 0.434 1.00 173.10 149 LEU A O 1
ATOM 646 N N . LYS A 1 155 ? -29.868 -72.938 1.166 1.00 171.07 150 LYS A N 1
ATOM 647 C CA . LYS A 1 155 ? -29.129 -72.855 -0.100 1.00 176.22 150 LYS A CA 1
ATOM 648 C C . LYS A 1 155 ? -28.294 -74.125 -0.283 1.00 178.19 150 LYS A C 1
ATOM 649 O O . LYS A 1 155 ? -28.039 -74.836 0.696 1.00 173.37 150 LYS A O 1
ATOM 655 N N . GLU A 1 156 ? -27.847 -74.393 -1.530 1.00 178.81 151 GLU A N 1
ATOM 656 C CA . GLU A 1 156 ? -27.022 -75.554 -1.879 1.00 179.43 151 GLU A CA 1
ATOM 657 C C . GLU A 1 156 ? -25.682 -75.537 -1.128 1.00 178.99 151 GLU A C 1
ATOM 658 O O . GLU A 1 156 ? -25.200 -76.598 -0.739 1.00 177.29 151 GLU A O 1
ATOM 664 N N . ILE A 1 157 ? -25.117 -74.335 -0.888 1.00 174.16 152 ILE A N 1
ATOM 665 C CA . ILE A 1 157 ? -23.868 -74.139 -0.139 1.00 172.93 152 ILE A CA 1
ATOM 666 C C . ILE A 1 157 ? -24.089 -74.384 1.355 1.00 166.73 152 ILE A C 1
ATOM 667 O O . ILE A 1 157 ? -23.252 -75.004 1.999 1.00 165.48 152 ILE A O 1
ATOM 672 N N . ASP A 1 158 ? -25.230 -73.921 1.894 1.00 156.75 153 ASP A N 1
ATOM 673 C CA . ASP A 1 158 ? -25.611 -74.128 3.286 1.00 149.30 153 ASP A CA 1
ATOM 674 C C . ASP A 1 158 ? -25.802 -75.616 3.524 1.00 147.27 153 ASP A C 1
ATOM 675 O O . ASP A 1 158 ? -25.341 -76.124 4.544 1.00 144.28 153 ASP A O 1
ATOM 680 N N . VAL A 1 159 ? -26.395 -76.324 2.542 1.00 143.72 154 VAL A N 1
ATOM 681 C CA . VAL A 1 159 ? -26.626 -77.769 2.576 1.00 141.92 154 VAL A CA 1
ATOM 682 C C . VAL A 1 159 ? -25.320 -78.547 2.455 1.00 147.28 154 VAL A C 1
ATOM 683 O O . VAL A 1 159 ? -25.023 -79.366 3.322 1.00 143.39 154 VAL A O 1
ATOM 687 N N . GLU A 1 160 ? -24.537 -78.278 1.403 1.00 151.10 155 GLU A N 1
ATOM 688 C CA . GLU A 1 160 ? -23.261 -78.971 1.165 1.00 155.48 155 GLU A CA 1
ATOM 689 C C . GLU A 1 160 ? -22.234 -78.748 2.258 1.00 161.18 155 GLU A C 1
ATOM 690 O O . GLU A 1 160 ? -21.417 -79.636 2.492 1.00 162.38 155 GLU A O 1
ATOM 696 N N . PHE A 1 161 ? -22.299 -77.601 2.959 1.00 158.23 156 PHE A N 1
ATOM 697 C CA . PHE A 1 161 ? -21.385 -77.344 4.052 1.00 159.53 156 PHE A CA 1
ATOM 698 C C . PHE A 1 161 ? -21.722 -78.232 5.232 1.00 159.85 156 PHE A C 1
ATOM 699 O O . PHE A 1 161 ? -20.856 -78.965 5.704 1.00 161.88 156 PHE A O 1
ATOM 707 N N . ILE A 1 162 ? -22.958 -78.157 5.723 1.00 151.28 157 ILE A N 1
ATOM 708 C CA . ILE A 1 162 ? -23.306 -78.874 6.929 1.00 147.57 157 ILE A CA 1
ATOM 709 C C . ILE A 1 162 ? -23.356 -80.413 6.739 1.00 151.16 157 ILE A C 1
ATOM 710 O O . ILE A 1 162 ? -23.235 -81.095 7.751 1.00 149.45 157 ILE A O 1
ATOM 715 N N . ARG A 1 163 ? -23.442 -80.975 5.513 1.00 150.56 158 ARG A N 1
ATOM 716 C CA . ARG A 1 163 ? -23.456 -82.449 5.458 1.00 152.65 158 ARG A CA 1
ATOM 717 C C . ARG A 1 163 ? -22.094 -83.071 5.679 1.00 164.55 158 ARG A C 1
ATOM 718 O O . ARG A 1 163 ? -21.980 -84.112 6.338 1.00 164.36 158 ARG A O 1
ATOM 726 N N . GLN A 1 164 ? -21.064 -82.416 5.150 1.00 167.66 159 GLN A N 1
ATOM 727 C CA . GLN A 1 164 ? -19.684 -82.846 5.274 1.00 173.38 159 GLN A CA 1
ATOM 728 C C . GLN A 1 164 ? -19.212 -82.616 6.713 1.00 178.93 159 GLN A C 1
ATOM 729 O O . GLN A 1 164 ? -18.932 -83.578 7.435 1.00 180.56 159 GLN A O 1
ATOM 735 N N . LEU A 1 165 ? -19.239 -81.344 7.151 1.00 173.64 160 LEU A N 1
ATOM 736 C CA . LEU A 1 165 ? -18.737 -80.879 8.438 1.00 172.34 160 LEU A CA 1
ATOM 737 C C . LEU A 1 165 ? -19.571 -81.294 9.619 1.00 168.24 160 LEU A C 1
ATOM 738 O O . LEU A 1 165 ? -19.055 -81.299 10.729 1.00 166.33 160 LEU A O 1
ATOM 743 N N . GLY A 1 166 ? -20.798 -81.737 9.367 1.00 162.68 161 GLY A N 1
ATOM 744 C CA . GLY A 1 166 ? -21.737 -82.194 10.394 1.00 158.53 161 GLY A CA 1
ATOM 745 C C . GLY A 1 166 ? -21.359 -83.501 11.058 1.00 164.59 161 GLY A C 1
ATOM 746 O O . GLY A 1 166 ? -21.932 -83.872 12.086 1.00 161.21 161 GLY A O 1
ATOM 747 N N . SER A 1 167 ? -20.404 -84.210 10.464 1.00 167.06 162 SER A N 1
ATOM 748 C CA . SER A 1 167 ? -19.904 -85.466 10.999 1.00 170.24 162 SER A CA 1
ATOM 749 C C . SER A 1 167 ? -18.693 -85.196 11.897 1.00 175.42 162 SER A C 1
ATOM 750 O O . SER A 1 167 ? -18.420 -85.984 12.802 1.00 177.19 162 SER A O 1
ATOM 753 N N . LEU A 1 168 ? -17.979 -84.074 11.645 1.00 170.95 163 LEU A N 1
ATOM 754 C CA . LEU A 1 168 ? -16.779 -83.664 12.376 1.00 173.29 163 LEU A CA 1
ATOM 755 C C . LEU A 1 168 ? -17.044 -82.678 13.524 1.00 170.85 163 LEU A C 1
ATOM 756 O O . LEU A 1 168 ? -16.362 -82.771 14.539 1.00 173.77 163 LEU A O 1
ATOM 761 N N . VAL A 1 169 ? -17.977 -81.719 13.361 1.00 159.13 164 VAL A N 1
ATOM 762 C CA . VAL A 1 169 ? -18.277 -80.701 14.381 1.00 154.93 164 VAL A CA 1
ATOM 763 C C . VAL A 1 169 ? -19.763 -80.689 14.724 1.00 152.01 164 VAL A C 1
ATOM 764 O O . VAL A 1 169 ? -20.567 -81.038 13.864 1.00 151.39 164 VAL A O 1
ATOM 768 N N . ASN A 1 170 ? -20.140 -80.297 15.961 1.00 144.60 165 ASN A N 1
ATOM 769 C CA . ASN A 1 170 ? -21.562 -80.214 16.366 1.00 138.06 165 ASN A CA 1
ATOM 770 C C . ASN A 1 170 ? -22.196 -78.971 15.754 1.00 138.45 165 ASN A C 1
ATOM 771 O O . ASN A 1 170 ? -22.033 -77.884 16.318 1.00 139.66 165 ASN A O 1
ATOM 776 N N . ILE A 1 171 ? -22.892 -79.105 14.602 1.00 130.69 166 ILE A N 1
ATOM 777 C CA . ILE A 1 171 ? -23.480 -77.921 13.955 1.00 128.40 166 ILE A CA 1
ATOM 778 C C . ILE A 1 171 ? -24.835 -77.558 14.546 1.00 127.60 166 ILE A C 1
ATOM 779 O O . ILE A 1 171 ? -25.734 -78.393 14.550 1.00 123.68 166 ILE A O 1
ATOM 784 N N . ILE A 1 172 ? -24.981 -76.311 15.022 1.00 126.46 167 ILE A N 1
ATOM 785 C CA . ILE A 1 172 ? -26.268 -75.810 15.527 1.00 124.87 167 ILE A CA 1
ATOM 786 C C . ILE A 1 172 ? -26.718 -74.617 14.609 1.00 129.00 167 ILE A C 1
ATOM 787 O O . ILE A 1 172 ? -25.995 -73.625 14.502 1.00 131.87 167 ILE A O 1
ATOM 792 N N . PRO A 1 173 ? -27.822 -74.742 13.832 1.00 123.99 168 PRO A N 1
ATOM 793 C CA . PRO A 1 173 ? -28.189 -73.654 12.897 1.00 125.26 168 PRO A CA 1
ATOM 794 C C . PRO A 1 173 ? -28.768 -72.396 13.547 1.00 127.12 168 PRO A C 1
ATOM 795 O O . PRO A 1 173 ? -29.618 -72.494 14.434 1.00 122.82 168 PRO A O 1
ATOM 799 N N . VAL A 1 174 ? -28.264 -71.216 13.134 1.00 126.39 169 VAL A N 1
ATOM 800 C CA . VAL A 1 174 ? -28.712 -69.916 13.641 1.00 127.53 169 VAL A CA 1
ATOM 801 C C . VAL A 1 174 ? -29.160 -69.048 12.486 1.00 136.06 169 VAL A C 1
ATOM 802 O O . VAL A 1 174 ? -28.792 -69.324 11.351 1.00 137.02 169 VAL A O 1
ATOM 806 N N . ILE A 1 175 ? -29.989 -68.034 12.762 1.00 136.07 170 ILE A N 1
ATOM 807 C CA . ILE A 1 175 ? -30.523 -67.134 11.747 1.00 140.54 170 ILE A CA 1
ATOM 808 C C . ILE A 1 175 ? -30.041 -65.713 11.994 1.00 152.33 170 ILE A C 1
ATOM 809 O O . ILE A 1 175 ? -30.350 -65.117 13.027 1.00 152.20 170 ILE A O 1
ATOM 814 N N . SER A 1 176 ? -29.279 -65.183 11.031 1.00 155.88 171 SER A N 1
ATOM 815 C CA . SER A 1 176 ? -28.732 -63.829 11.044 1.00 163.18 171 SER A CA 1
ATOM 816 C C . SER A 1 176 ? -29.822 -62.809 10.689 1.00 172.06 171 SER A C 1
ATOM 817 O O . SER A 1 176 ? -30.854 -63.196 10.141 1.00 169.28 171 SER A O 1
ATOM 820 N N . LYS A 1 177 ? -29.594 -61.510 11.016 1.00 175.99 172 LYS A N 1
ATOM 821 C CA . LYS A 1 177 ? -30.504 -60.380 10.751 1.00 181.14 172 LYS A CA 1
ATOM 822 C C . LYS A 1 177 ? -31.974 -60.665 11.162 1.00 182.30 172 LYS A C 1
ATOM 823 O O . LYS A 1 177 ? -32.908 -60.294 10.443 1.00 184.14 172 LYS A O 1
ATOM 829 N N . SER A 1 178 ? -32.162 -61.331 12.321 1.00 174.42 173 SER A N 1
ATOM 830 C CA . SER A 1 178 ? -33.469 -61.728 12.860 1.00 170.73 173 SER A CA 1
ATOM 831 C C . SER A 1 178 ? -34.419 -60.547 13.076 1.00 180.93 173 SER A C 1
ATOM 832 O O . SER A 1 178 ? -35.613 -60.663 12.792 1.00 179.89 173 SER A O 1
ATOM 835 N N . ASP A 1 179 ? -33.874 -59.409 13.552 1.00 184.07 174 ASP A N 1
ATOM 836 C CA . ASP A 1 179 ? -34.593 -58.164 13.851 1.00 190.16 174 ASP A CA 1
ATOM 837 C C . ASP A 1 179 ? -35.071 -57.385 12.608 1.00 199.92 174 ASP A C 1
ATOM 838 O O . ASP A 1 179 ? -35.904 -56.487 12.750 1.00 204.42 174 ASP A O 1
ATOM 843 N N . SER A 1 180 ? -34.565 -57.728 11.406 1.00 196.72 175 SER A N 1
ATOM 844 C CA . SER A 1 180 ? -34.965 -57.069 10.155 1.00 203.15 175 SER A CA 1
ATOM 845 C C . SER A 1 180 ? -36.131 -57.793 9.440 1.00 203.07 175 SER A C 1
ATOM 846 O O . SER A 1 180 ? -36.536 -57.388 8.345 1.00 208.11 175 SER A O 1
ATOM 849 N N . LEU A 1 181 ? -36.681 -58.838 10.087 1.00 190.92 176 LEU A N 1
ATOM 850 C CA . LEU A 1 181 ? -37.788 -59.673 9.605 1.00 186.83 176 LEU A CA 1
ATOM 851 C C . LEU A 1 181 ? -39.002 -59.560 10.530 1.00 186.56 176 LEU A C 1
ATOM 852 O O . LEU A 1 181 ? -38.861 -59.120 11.671 1.00 186.00 176 LEU A O 1
ATOM 857 N N . THR A 1 182 ? -40.185 -59.999 10.059 1.00 180.47 177 THR A N 1
ATOM 858 C CA . THR A 1 182 ? -41.392 -60.016 10.892 1.00 178.47 177 THR A CA 1
ATOM 859 C C . THR A 1 182 ? -41.433 -61.361 11.643 1.00 172.62 177 THR A C 1
ATOM 860 O O . THR A 1 182 ? -40.514 -62.176 11.502 1.00 167.46 177 THR A O 1
ATOM 864 N N . ARG A 1 183 ? -42.492 -61.588 12.441 1.00 166.40 178 ARG A N 1
ATOM 865 C CA . ARG A 1 183 ? -42.704 -62.834 13.174 1.00 158.03 178 ARG A CA 1
ATOM 866 C C . ARG A 1 183 ? -43.170 -63.909 12.193 1.00 158.66 178 ARG A C 1
ATOM 867 O O . ARG A 1 183 ? -42.722 -65.052 12.285 1.00 152.11 178 ARG A O 1
ATOM 875 N N . ASP A 1 184 ? -44.051 -63.526 11.235 1.00 160.21 179 ASP A N 1
ATOM 876 C CA . ASP A 1 184 ? -44.581 -64.416 10.200 1.00 159.70 179 ASP A CA 1
ATOM 877 C C . ASP A 1 184 ? -43.489 -64.849 9.235 1.00 160.46 179 ASP A C 1
ATOM 878 O O . ASP A 1 184 ? -43.448 -66.019 8.842 1.00 156.27 179 ASP A O 1
ATOM 883 N N . GLU A 1 185 ? -42.584 -63.907 8.891 1.00 159.07 180 GLU A N 1
ATOM 884 C CA . GLU A 1 185 ? -41.421 -64.135 8.036 1.00 158.09 180 GLU A CA 1
ATOM 885 C C . GLU A 1 185 ? -40.480 -65.119 8.739 1.00 154.12 180 GLU A C 1
ATOM 886 O O . GLU A 1 185 ? -40.028 -66.086 8.122 1.00 152.14 180 GLU A O 1
ATOM 892 N N . LEU A 1 186 ? -40.225 -64.884 10.041 1.00 146.11 181 LEU A N 1
ATOM 893 C CA . LEU A 1 186 ? -39.364 -65.708 10.878 1.00 139.05 181 LEU A CA 1
ATOM 894 C C . LEU A 1 186 ? -39.918 -67.115 11.031 1.00 134.26 181 LEU A C 1
ATOM 895 O O . LEU A 1 186 ? -39.152 -68.064 10.865 1.00 131.25 181 LEU A O 1
ATOM 900 N N . LYS A 1 187 ? -41.238 -67.257 11.340 1.00 127.05 182 LYS A N 1
ATOM 901 C CA . LYS A 1 187 ? -41.892 -68.560 11.488 1.00 122.10 182 LYS A CA 1
ATOM 902 C C . LYS A 1 187 ? -41.658 -69.360 10.220 1.00 125.94 182 LYS A C 1
ATOM 903 O O . LYS A 1 187 ? -41.196 -70.501 10.290 1.00 121.40 182 LYS A O 1
ATOM 909 N N . LEU A 1 188 ? -41.959 -68.737 9.055 1.00 128.21 183 LEU A N 1
ATOM 910 C CA . LEU A 1 188 ? -41.804 -69.322 7.729 1.00 130.10 183 LEU A CA 1
ATOM 911 C C . LEU A 1 188 ? -40.391 -69.859 7.566 1.00 131.80 183 LEU A C 1
ATOM 912 O O . LEU A 1 188 ? -40.229 -71.073 7.517 1.00 128.07 183 LEU A O 1
ATOM 917 N N . ASN A 1 189 ? -39.376 -68.965 7.556 1.00 130.48 184 ASN A N 1
ATOM 918 C CA . ASN A 1 189 ? -37.957 -69.306 7.444 1.00 128.86 184 ASN A CA 1
ATOM 919 C C . ASN A 1 189 ? -37.564 -70.430 8.414 1.00 127.69 184 ASN A C 1
ATOM 920 O O . ASN A 1 189 ? -36.914 -71.384 7.987 1.00 126.69 184 ASN A O 1
ATOM 925 N N . LYS A 1 190 ? -38.018 -70.365 9.687 1.00 120.84 185 LYS A N 1
ATOM 926 C CA . LYS A 1 190 ? -37.738 -71.427 10.649 1.00 116.18 185 LYS A CA 1
ATOM 927 C C . LYS A 1 190 ? -38.244 -72.774 10.096 1.00 119.62 185 LYS A C 1
ATOM 928 O O . LYS A 1 190 ? -37.429 -73.672 9.878 1.00 118.74 185 LYS A O 1
ATOM 934 N N . LYS A 1 191 ? -39.548 -72.846 9.735 1.00 117.43 186 LYS A N 1
ATOM 935 C CA . LYS A 1 191 ? -40.240 -74.004 9.145 1.00 116.91 186 LYS A CA 1
ATOM 936 C C . LYS A 1 191 ? -39.447 -74.618 7.968 1.00 123.04 186 LYS A C 1
ATOM 937 O O . LYS A 1 191 ? -39.208 -75.826 7.969 1.00 122.01 186 LYS A O 1
ATOM 943 N N . LEU A 1 192 ? -39.039 -73.781 6.986 1.00 122.46 187 LEU A N 1
ATOM 944 C CA . LEU A 1 192 ? -38.335 -74.204 5.775 1.00 124.81 187 LEU A CA 1
ATOM 945 C C . LEU A 1 192 ? -36.925 -74.750 6.067 1.00 128.25 187 LEU A C 1
ATOM 946 O O . LEU A 1 192 ? -36.603 -75.852 5.626 1.00 128.64 187 LEU A O 1
ATOM 951 N N . ILE A 1 193 ? -36.094 -74.006 6.828 1.00 122.53 188 ILE A N 1
ATOM 952 C CA . ILE A 1 193 ? -34.744 -74.442 7.173 1.00 119.67 188 ILE A CA 1
ATOM 953 C C . ILE A 1 193 ? -34.823 -75.828 7.799 1.00 120.85 188 ILE A C 1
ATOM 954 O O . ILE A 1 193 ? -34.041 -76.709 7.436 1.00 120.07 188 ILE A O 1
ATOM 959 N N . MET A 1 194 ? -35.809 -76.035 8.692 1.00 116.78 189 MET A N 1
ATOM 960 C CA . MET A 1 194 ? -36.008 -77.324 9.339 1.00 115.52 189 MET A CA 1
ATOM 961 C C . MET A 1 194 ? -36.463 -78.382 8.336 1.00 124.81 189 MET A C 1
ATOM 962 O O . MET A 1 194 ? -35.977 -79.513 8.399 1.00 124.97 189 MET A O 1
ATOM 967 N N . GLU A 1 195 ? -37.327 -77.995 7.365 1.00 125.11 190 GLU A N 1
ATOM 968 C CA . GLU A 1 195 ? -37.835 -78.875 6.307 1.00 129.04 190 GLU A CA 1
ATOM 969 C C . GLU A 1 195 ? -36.655 -79.352 5.421 1.00 134.03 190 GLU A C 1
ATOM 970 O O . GLU A 1 195 ? -36.616 -80.528 5.050 1.00 136.31 190 GLU A O 1
ATOM 976 N N . ASP A 1 196 ? -35.687 -78.448 5.115 1.00 128.82 191 ASP A N 1
ATOM 977 C CA . ASP A 1 196 ? -34.499 -78.756 4.304 1.00 129.84 191 ASP A CA 1
ATOM 978 C C . ASP A 1 196 ? -33.500 -79.596 5.079 1.00 128.17 191 ASP A C 1
ATOM 979 O O . ASP A 1 196 ? -32.713 -80.317 4.447 1.00 130.62 191 ASP A O 1
ATOM 984 N N . ILE A 1 197 ? -33.513 -79.494 6.448 1.00 116.90 192 ILE A N 1
ATOM 985 C CA . ILE A 1 197 ? -32.638 -80.299 7.301 1.00 113.72 192 ILE A CA 1
ATOM 986 C C . ILE A 1 197 ? -33.064 -81.757 7.176 1.00 117.40 192 ILE A C 1
ATOM 987 O O . ILE A 1 197 ? -32.186 -82.624 6.974 1.00 118.72 192 ILE A O 1
ATOM 992 N N . ASP A 1 198 ? -34.415 -82.022 7.243 1.00 110.78 193 ASP A N 1
ATOM 993 C CA . ASP A 1 198 ? -34.927 -83.379 7.121 1.00 112.12 193 ASP A CA 1
ATOM 994 C C . ASP A 1 198 ? -34.733 -83.945 5.737 1.00 120.70 193 ASP A C 1
ATOM 995 O O . ASP A 1 198 ? -34.118 -85.015 5.607 1.00 124.42 193 ASP A O 1
ATOM 1000 N N . ARG A 1 199 ? -35.152 -83.195 4.698 1.00 115.77 194 ARG A N 1
ATOM 1001 C CA . ARG A 1 199 ? -35.015 -83.609 3.310 1.00 119.78 194 ARG A CA 1
ATOM 1002 C C . ARG A 1 199 ? -33.597 -84.013 2.879 1.00 126.51 194 ARG A C 1
ATOM 1003 O O . ARG A 1 199 ? -33.450 -84.909 2.044 1.00 130.56 194 ARG A O 1
ATOM 1011 N N . TRP A 1 200 ? -32.567 -83.335 3.410 1.00 120.77 195 TRP A N 1
ATOM 1012 C CA . TRP A 1 200 ? -31.189 -83.637 3.049 1.00 123.51 195 TRP A CA 1
ATOM 1013 C C . TRP A 1 200 ? -30.453 -84.354 4.181 1.00 128.70 195 TRP A C 1
ATOM 1014 O O . TRP A 1 200 ? -29.220 -84.415 4.166 1.00 130.70 195 TRP A O 1
ATOM 1025 N N . ASN A 1 201 ? -31.215 -84.921 5.149 1.00 124.18 196 ASN A N 1
ATOM 1026 C CA . ASN A 1 201 ? -30.699 -85.622 6.331 1.00 123.32 196 ASN A CA 1
ATOM 1027 C C . ASN A 1 201 ? -29.439 -84.911 6.836 1.00 130.37 196 ASN A C 1
ATOM 1028 O O . ASN A 1 201 ? -28.331 -85.464 6.787 1.00 133.38 196 ASN A O 1
ATOM 1033 N N . LEU A 1 202 ? -29.591 -83.635 7.213 1.00 125.68 197 LEU A N 1
ATOM 1034 C CA . LEU A 1 202 ? -28.417 -82.872 7.595 1.00 125.65 197 LEU A CA 1
ATOM 1035 C C . LEU A 1 202 ? -28.053 -83.140 9.043 1.00 127.85 197 LEU A C 1
ATOM 1036 O O . LEU A 1 202 ? -28.908 -83.077 9.921 1.00 122.44 197 LEU A O 1
ATOM 1041 N N . PRO A 1 203 ? -26.805 -83.604 9.274 1.00 128.91 198 PRO A N 1
ATOM 1042 C CA . PRO A 1 203 ? -26.411 -83.965 10.637 1.00 127.86 198 PRO A CA 1
ATOM 1043 C C . PRO A 1 203 ? -26.109 -82.741 11.509 1.00 130.70 198 PRO A C 1
ATOM 1044 O O . PRO A 1 203 ? -24.977 -82.237 11.543 1.00 134.84 198 PRO A O 1
A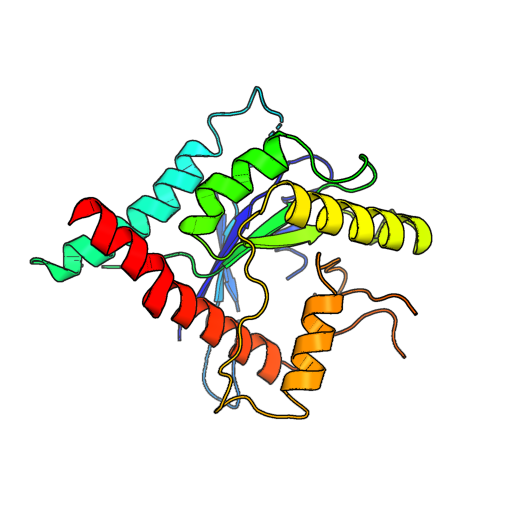TOM 1048 N N . ILE A 1 204 ? -27.161 -82.267 12.207 1.00 120.53 199 ILE A N 1
ATOM 1049 C CA . ILE A 1 204 ? -27.192 -81.116 13.095 1.00 117.55 199 ILE A CA 1
ATOM 1050 C C . ILE A 1 204 ? -27.196 -81.619 14.534 1.00 121.15 199 ILE A C 1
ATOM 1051 O O . ILE A 1 204 ? -27.645 -82.745 14.746 1.00 121.34 199 ILE A O 1
ATOM 1056 N N . TYR A 1 205 ? -26.678 -80.832 15.525 1.00 118.45 200 TYR A N 1
ATOM 1057 C CA . TYR A 1 205 ? -26.705 -81.243 16.944 1.00 118.30 200 TYR A CA 1
ATOM 1058 C C . TYR A 1 205 ? -28.103 -80.987 17.379 1.00 123.45 200 TYR A C 1
ATOM 1059 O O . TYR A 1 205 ? -28.512 -79.824 17.441 1.00 123.46 200 TYR A O 1
ATOM 1068 N N . ASN A 1 206 ? -28.873 -82.048 17.607 1.00 121.30 201 ASN A N 1
ATOM 1069 C CA . ASN A 1 206 ? -30.271 -81.844 17.958 1.00 118.90 201 ASN A CA 1
ATOM 1070 C C . ASN A 1 206 ? -30.574 -82.079 19.456 1.00 123.61 201 ASN A C 1
ATOM 1071 O O . ASN A 1 206 ? -31.605 -82.645 19.812 1.00 123.30 201 ASN A O 1
ATOM 1076 N N . PHE A 1 207 ? -29.684 -81.604 20.331 1.00 120.51 202 PHE A N 1
ATOM 1077 C CA . PHE A 1 207 ? -29.823 -81.701 21.783 1.00 119.52 202 PHE A CA 1
ATOM 1078 C C . PHE A 1 207 ? -30.090 -83.158 22.272 1.00 127.32 202 PHE A C 1
ATOM 1079 O O . PHE A 1 207 ? -31.099 -83.418 22.949 1.00 126.05 202 PHE A O 1
ATOM 1087 N N . PRO A 1 208 ? -29.182 -84.112 21.911 1.00 127.75 203 PRO A N 1
ATOM 1088 C CA . PRO A 1 208 ? -29.336 -85.506 22.373 1.00 130.21 203 PRO A CA 1
ATOM 1089 C C . PRO A 1 208 ? -29.245 -85.571 23.888 1.00 134.21 203 PRO A C 1
ATOM 1090 O O . PRO A 1 208 ? -28.424 -84.864 24.475 1.00 135.73 203 PRO A O 1
ATOM 1094 N N . PHE A 1 209 ? -30.090 -86.388 24.523 1.00 129.08 204 PHE A N 1
ATOM 1095 C CA . PHE A 1 209 ? -30.155 -86.461 25.985 1.00 128.51 204 PHE A CA 1
ATOM 1096 C C . PHE A 1 209 ? -29.961 -87.874 26.532 1.00 142.35 204 PHE A C 1
ATOM 1097 O O . PHE A 1 209 ? -30.257 -88.851 25.832 1.00 144.06 204 PHE A O 1
ATOM 1105 N N . ASP A 1 210 ? -29.488 -87.976 27.802 1.00 144.64 205 ASP A N 1
ATOM 1106 C CA . ASP A 1 210 ? -29.266 -89.262 28.452 1.00 150.85 205 ASP A CA 1
ATOM 1107 C C . ASP A 1 210 ? -30.602 -89.786 28.910 1.00 156.33 205 ASP A C 1
ATOM 1108 O O . ASP A 1 210 ? -31.122 -89.326 29.920 1.00 155.16 205 ASP A O 1
ATOM 1110 N N . GLU A 1 211 ? -31.184 -90.712 28.118 1.00 155.86 206 GLU A N 1
ATOM 1111 C CA . GLU A 1 211 ? -32.494 -91.354 28.301 1.00 156.87 206 GLU A CA 1
ATOM 1112 C C . GLU A 1 211 ? -32.859 -91.676 29.750 1.00 165.08 206 GLU A C 1
ATOM 1113 O O . GLU A 1 211 ? -33.997 -91.446 30.145 1.00 162.98 206 GLU A O 1
ATOM 1115 N N . ASP A 1 212 ? -31.894 -92.180 30.542 1.00 168.28 207 ASP A N 1
ATOM 1116 C CA . ASP A 1 212 ? -32.089 -92.546 31.949 1.00 172.51 207 ASP A CA 1
ATOM 1117 C C . ASP A 1 212 ? -31.693 -91.433 32.943 1.00 176.02 207 ASP A C 1
ATOM 1118 O O . ASP A 1 212 ? -32.435 -91.201 33.900 1.00 175.52 207 ASP A O 1
ATOM 1123 N N . GLU A 1 213 ? -30.526 -90.763 32.727 1.00 172.68 208 GLU A N 1
ATOM 1124 C CA . GLU A 1 213 ? -30.000 -89.694 33.595 1.00 171.90 208 GLU A CA 1
ATOM 1125 C C . GLU A 1 213 ? -30.854 -88.407 33.558 1.00 170.04 208 GLU A C 1
ATOM 1126 O O . GLU A 1 213 ? -31.724 -88.267 34.413 1.00 169.36 208 GLU A O 1
ATOM 1128 N N . ILE A 1 214 ? -30.621 -87.489 32.582 1.00 163.05 209 ILE A N 1
ATOM 1129 C CA . ILE A 1 214 ? -31.363 -86.218 32.381 1.00 157.68 209 ILE A CA 1
ATOM 1130 C C . ILE A 1 214 ? -32.873 -86.470 32.106 1.00 154.34 209 ILE A C 1
ATOM 1131 O O . ILE A 1 214 ? -33.349 -86.423 30.959 1.00 148.60 209 ILE A O 1
ATOM 1133 N N . SER A 1 215 ? -33.607 -86.719 33.199 1.00 151.94 210 SER A N 1
ATOM 1134 C CA . SER A 1 215 ? -35.003 -87.127 33.187 1.00 150.96 210 SER A CA 1
ATOM 1135 C C . SER A 1 215 ? -36.023 -86.133 33.777 1.00 150.55 210 SER A C 1
ATOM 1136 O O . SER A 1 215 ? -35.763 -85.466 34.781 1.00 148.56 210 SER A O 1
ATOM 1139 N N . ASP A 1 216 ? -37.202 -86.088 33.094 1.00 146.24 211 ASP A N 1
ATOM 1140 C CA . ASP A 1 216 ? -38.464 -85.345 33.259 1.00 144.58 211 ASP A CA 1
ATOM 1141 C C . ASP A 1 216 ? -38.283 -83.912 33.672 1.00 146.04 211 ASP A C 1
ATOM 1142 O O . ASP A 1 216 ? -37.322 -83.613 34.383 1.00 149.49 211 ASP A O 1
ATOM 1147 N N . GLU A 1 217 ? -39.211 -83.016 33.232 1.00 135.09 212 GLU A N 1
ATOM 1148 C CA . GLU A 1 217 ? -39.126 -81.563 33.437 1.00 131.07 212 GLU A CA 1
ATOM 1149 C C . GLU A 1 217 ? -37.928 -81.035 32.606 1.00 129.46 212 GLU A C 1
ATOM 1150 O O . GLU A 1 217 ? -38.147 -80.254 31.683 1.00 126.99 212 GLU A O 1
ATOM 1152 N N . ASP A 1 218 ? -36.691 -81.538 32.863 1.00 124.50 213 ASP A N 1
ATOM 1153 C CA . ASP A 1 218 ? -35.474 -81.231 32.113 1.00 123.47 213 ASP A CA 1
ATOM 1154 C C . ASP A 1 218 ? -35.615 -81.717 30.652 1.00 120.94 213 ASP A C 1
ATOM 1155 O O . ASP A 1 218 ? -35.014 -81.138 29.739 1.00 116.99 213 ASP A O 1
ATOM 1160 N N . TYR A 1 219 ? -36.421 -82.791 30.458 1.00 116.64 214 TYR A N 1
ATOM 1161 C CA . TYR A 1 219 ? -36.794 -83.340 29.155 1.00 114.50 214 TYR A CA 1
ATOM 1162 C C . TYR A 1 219 ? -37.724 -82.307 28.516 1.00 115.04 214 TYR A C 1
ATOM 1163 O O . TYR A 1 219 ? -37.412 -81.813 27.438 1.00 112.82 214 TYR A O 1
ATOM 1172 N N . GLU A 1 220 ? -38.841 -81.948 29.214 1.00 109.94 215 GLU A N 1
ATOM 1173 C CA . GLU A 1 220 ? -39.753 -80.920 28.766 1.00 107.80 215 GLU A CA 1
ATOM 1174 C C . GLU A 1 220 ? -39.016 -79.653 28.322 1.00 110.03 215 GLU A C 1
ATOM 1175 O O . GLU A 1 220 ? -39.362 -79.121 27.275 1.00 110.04 215 GLU A O 1
ATOM 1181 N N . THR A 1 221 ? -37.950 -79.220 29.050 1.00 106.43 216 THR A N 1
ATOM 1182 C CA . THR A 1 221 ? -37.128 -78.053 28.684 1.00 105.09 216 THR A CA 1
ATOM 1183 C C . THR A 1 221 ? -36.365 -78.319 27.406 1.00 110.57 216 THR A C 1
ATOM 1184 O O . THR A 1 221 ? -36.241 -77.416 26.579 1.00 111.04 216 THR A O 1
ATOM 1188 N N . ASN A 1 222 ? -35.820 -79.537 27.260 1.00 109.04 217 ASN A N 1
ATOM 1189 C CA . ASN A 1 222 ? -35.037 -79.941 26.084 1.00 109.39 217 ASN A CA 1
ATOM 1190 C C . ASN A 1 222 ? -35.933 -79.993 24.841 1.00 114.13 217 ASN A C 1
ATOM 1191 O O . ASN A 1 222 ? -35.509 -79.567 23.765 1.00 112.48 217 ASN A O 1
ATOM 1196 N N . MET A 1 223 ? -37.195 -80.452 25.007 1.00 112.69 218 MET A N 1
ATOM 1197 C CA . MET A 1 223 ? -38.143 -80.496 23.914 1.00 113.07 218 MET A CA 1
ATOM 1198 C C . MET A 1 223 ? -38.401 -79.064 23.464 1.00 117.63 218 MET A C 1
ATOM 1199 O O . MET A 1 223 ? -38.445 -78.814 22.253 1.00 120.08 218 MET A O 1
ATOM 1204 N N . TYR A 1 224 ? -38.465 -78.107 24.430 1.00 111.42 219 TYR A N 1
ATOM 1205 C CA . TYR A 1 224 ? -38.659 -76.687 24.134 1.00 110.22 219 TYR A CA 1
ATOM 1206 C C . TYR A 1 224 ? -37.439 -76.069 23.467 1.00 115.37 219 TYR A C 1
ATOM 1207 O O . TYR A 1 224 ? -37.620 -75.237 22.581 1.00 117.69 219 TYR A O 1
ATOM 1216 N N . LEU A 1 225 ? -36.209 -76.415 23.902 1.00 109.56 220 LEU A N 1
ATOM 1217 C CA . LEU A 1 225 ? -35.025 -75.819 23.291 1.00 110.46 220 LEU A CA 1
ATOM 1218 C C . LEU A 1 225 ? -35.021 -76.141 21.817 1.00 116.30 220 LEU A C 1
ATOM 1219 O O . LEU A 1 225 ? -34.874 -75.231 21.006 1.00 118.11 220 LEU A O 1
ATOM 1224 N N . ARG A 1 226 ? -35.229 -77.441 21.475 1.00 111.86 221 ARG A N 1
ATOM 1225 C CA . ARG A 1 226 ? -35.235 -78.004 20.118 1.00 110.19 221 ARG A CA 1
ATOM 1226 C C . ARG A 1 226 ? -36.228 -77.257 19.251 1.00 113.03 221 ARG A C 1
ATOM 1227 O O . ARG A 1 226 ? -36.007 -77.093 18.057 1.00 116.42 221 ARG A O 1
ATOM 1235 N N . THR A 1 227 ? -37.306 -76.792 19.868 1.00 104.25 222 THR A N 1
ATOM 1236 C CA . THR A 1 227 ? -38.379 -76.016 19.274 1.00 103.57 222 THR A CA 1
ATOM 1237 C C . THR A 1 227 ? -37.899 -74.654 18.779 1.00 109.76 222 THR A C 1
ATOM 1238 O O . THR A 1 227 ? -38.408 -74.156 17.771 1.00 112.41 222 THR A O 1
ATOM 1242 N N . LEU A 1 228 ? -36.931 -74.054 19.491 1.00 105.50 223 LEU A N 1
ATOM 1243 C CA . LEU A 1 228 ? -36.394 -72.730 19.184 1.00 107.01 223 LEU A CA 1
ATOM 1244 C C . LEU A 1 228 ? -35.499 -72.716 17.946 1.00 114.04 223 LEU A C 1
ATOM 1245 O O . LEU A 1 228 ? -35.292 -71.661 17.337 1.00 116.35 223 LEU A O 1
ATOM 1250 N N . LEU A 1 229 ? -35.014 -73.902 17.553 1.00 110.70 224 LEU A N 1
ATOM 1251 C CA . LEU A 1 229 ? -34.156 -74.137 16.391 1.00 111.75 224 LEU A CA 1
ATOM 1252 C C . LEU A 1 229 ? -34.865 -73.840 15.078 1.00 116.94 224 LEU A C 1
ATOM 1253 O O . LEU A 1 229 ? -36.027 -74.265 14.924 1.00 115.85 224 LEU A O 1
ATOM 1258 N N . PRO A 1 230 ? -34.176 -73.193 14.091 1.00 115.63 225 PRO A N 1
ATOM 1259 C CA . PRO A 1 230 ? -32.826 -72.601 14.142 1.00 116.92 225 PRO A CA 1
ATOM 1260 C C . PRO A 1 230 ? -32.831 -71.356 15.028 1.00 123.16 225 PRO A C 1
ATOM 1261 O O . PRO A 1 230 ? -33.702 -70.501 14.865 1.00 125.63 225 PRO A O 1
ATOM 1265 N N . PHE A 1 231 ? -31.892 -71.266 15.991 1.00 118.37 226 PHE A N 1
ATOM 1266 C CA . PHE A 1 231 ? -31.843 -70.146 16.925 1.00 119.06 226 PHE A CA 1
ATOM 1267 C C . PHE A 1 231 ? -31.779 -68.767 16.271 1.00 125.67 226 PHE A C 1
ATOM 1268 O O . PHE A 1 231 ? -30.858 -68.498 15.521 1.00 127.90 226 PHE A O 1
ATOM 1276 N N . ALA A 1 232 ? -32.767 -67.908 16.537 1.00 123.36 227 ALA A N 1
ATOM 1277 C CA . ALA A 1 232 ? -32.751 -66.526 16.057 1.00 128.75 227 ALA A CA 1
ATOM 1278 C C . ALA A 1 232 ? -32.292 -65.758 17.290 1.00 136.30 227 ALA A C 1
ATOM 1279 O O . ALA A 1 232 ? -33.109 -65.249 18.064 1.00 137.02 227 ALA A O 1
ATOM 1281 N N . ILE A 1 233 ? -30.974 -65.803 17.529 1.00 134.90 228 ILE A N 1
ATOM 1282 C CA . ILE A 1 233 ? -30.275 -65.287 18.707 1.00 137.32 228 ILE A CA 1
ATOM 1283 C C . ILE A 1 233 ? -29.832 -63.814 18.502 1.00 147.99 228 ILE A C 1
ATOM 1284 O O . ILE A 1 233 ? -28.895 -63.557 17.761 1.00 151.13 228 ILE A O 1
ATOM 1289 N N . ILE A 1 234 ? -30.548 -62.854 19.141 1.00 148.08 229 ILE A N 1
ATOM 1290 C CA . ILE A 1 234 ? -30.334 -61.394 19.010 1.00 156.53 229 ILE A CA 1
ATOM 1291 C C . ILE A 1 234 ? -30.522 -60.601 20.326 1.00 164.88 229 ILE A C 1
ATOM 1292 O O . ILE A 1 234 ? -31.219 -61.077 21.214 1.00 161.06 229 ILE A O 1
ATOM 1297 N N . GLY A 1 235 ? -29.954 -59.389 20.403 1.00 169.78 230 GLY A N 1
ATOM 1298 C CA . GLY A 1 235 ? -30.023 -58.514 21.576 1.00 174.82 230 GLY A CA 1
ATOM 1299 C C . GLY A 1 235 ? -29.004 -58.930 22.618 1.00 180.92 230 GLY A C 1
ATOM 1300 O O . GLY A 1 235 ? -27.871 -59.255 22.251 1.00 181.91 230 GLY A O 1
ATOM 1301 N N . SER A 1 236 ? -29.387 -58.956 23.928 1.00 178.00 231 SER A N 1
ATOM 1302 C CA . SER A 1 236 ? -28.500 -59.438 25.011 1.00 178.20 231 SER A CA 1
ATOM 1303 C C . SER A 1 236 ? -28.524 -60.979 24.902 1.00 174.54 231 SER A C 1
ATOM 1304 O O . SER A 1 236 ? -29.291 -61.638 25.615 1.00 170.03 231 SER A O 1
ATOM 1307 N N . ASN A 1 237 ? -27.713 -61.533 23.949 1.00 169.14 232 ASN A N 1
ATOM 1308 C CA . ASN A 1 237 ? -27.665 -62.937 23.520 1.00 161.55 232 ASN A CA 1
ATOM 1309 C C . ASN A 1 237 ? -29.094 -63.294 23.065 1.00 160.45 232 ASN A C 1
ATOM 1310 O O . ASN A 1 237 ? -29.383 -63.041 21.899 1.00 161.96 232 ASN A O 1
ATOM 1315 N N . GLU A 1 238 ? -29.999 -63.755 23.988 1.00 150.83 233 GLU A N 1
ATOM 1316 C CA . GLU A 1 238 ? -31.443 -64.029 23.825 1.00 145.74 233 GLU A CA 1
ATOM 1317 C C . GLU A 1 238 ? -31.901 -64.789 22.546 1.00 142.99 233 GLU A C 1
ATOM 1318 O O . GLU A 1 238 ? -31.493 -64.449 21.445 1.00 144.56 233 GLU A O 1
ATOM 1320 N N . VAL A 1 239 ? -32.827 -65.748 22.693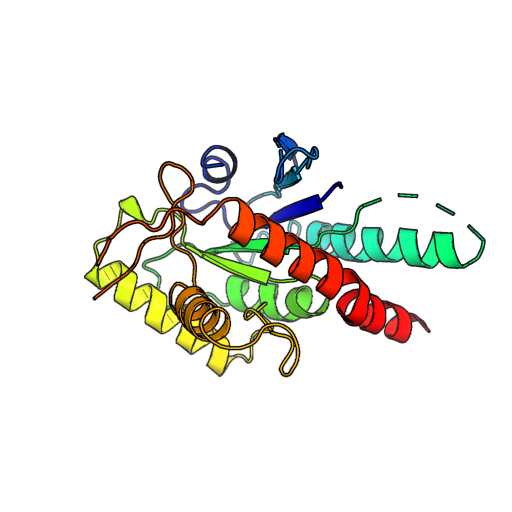 1.00 132.73 234 VAL A N 1
ATOM 1321 C CA . VAL A 1 239 ? -33.375 -66.515 21.562 1.00 128.77 234 VAL A CA 1
ATOM 1322 C C . VAL A 1 239 ? -34.861 -66.110 21.367 1.00 132.09 234 VAL A C 1
ATOM 1323 O O . VAL A 1 239 ? -35.581 -66.056 22.358 1.00 132.15 234 VAL A O 1
ATOM 1327 N N . TYR A 1 240 ? -35.332 -65.846 20.122 1.00 127.98 235 TYR A N 1
ATOM 1328 C CA . TYR A 1 240 ? -36.740 -65.449 19.903 1.00 128.06 235 TYR A CA 1
ATOM 1329 C C . TYR A 1 240 ? -37.692 -66.659 19.678 1.00 127.51 235 TYR A C 1
ATOM 1330 O O . TYR A 1 240 ? -37.247 -67.662 19.115 1.00 125.26 235 TYR A O 1
ATOM 1332 N N . GLU A 1 241 ? -38.983 -66.579 20.141 1.00 123.35 236 GLU A N 1
ATOM 1333 C CA . GLU A 1 241 ? -40.015 -67.645 19.988 1.00 119.95 236 GLU A CA 1
ATOM 1334 C C . GLU A 1 241 ? -41.272 -67.226 19.108 1.00 131.32 236 GLU A C 1
ATOM 1335 O O . GLU A 1 241 ? -41.249 -66.190 18.412 1.00 136.70 236 GLU A O 1
ATOM 1337 N N . MET A 1 242 ? -42.337 -68.089 19.100 1.00 125.64 237 MET A N 1
ATOM 1338 C CA . MET A 1 242 ? -43.614 -67.905 18.371 1.00 126.34 237 MET A CA 1
ATOM 1339 C C . MET A 1 242 ? -44.755 -68.763 18.978 1.00 127.52 237 MET A C 1
ATOM 1340 O O . MET A 1 242 ? -44.619 -69.987 19.117 1.00 122.07 237 MET A O 1
ATOM 1342 N N . GLY A 1 243 ? -45.852 -68.096 19.358 1.00 127.74 238 GLY A N 1
ATOM 1343 C CA . GLY A 1 243 ? -47.030 -68.739 19.931 1.00 151.89 238 GLY A CA 1
ATOM 1344 C C . GLY A 1 243 ? -48.213 -67.814 20.111 1.00 168.93 238 GLY A C 1
ATOM 1345 O O . GLY A 1 243 ? -48.826 -67.804 21.178 1.00 128.12 238 GLY A O 1
ATOM 1346 N N . ILE A 1 266 ? -45.324 -67.500 26.110 1.00 113.75 261 ILE A N 1
ATOM 1347 C CA . ILE A 1 266 ? -45.289 -66.631 27.305 1.00 117.29 261 ILE A CA 1
ATOM 1348 C C . ILE A 1 266 ? -44.428 -65.369 27.064 1.00 126.10 261 ILE A C 1
ATOM 1349 O O . ILE A 1 266 ? -44.849 -64.278 27.449 1.00 130.32 261 ILE A O 1
ATOM 1354 N N . SER A 1 267 ? -43.229 -65.532 26.453 1.00 121.55 262 SER A N 1
ATOM 1355 C CA . SER A 1 267 ? -42.268 -64.466 26.163 1.00 124.99 262 SER A CA 1
ATOM 1356 C C . SER A 1 267 ? -41.788 -64.508 24.701 1.00 127.81 262 SER A C 1
ATOM 1357 O O . SER A 1 267 ? -41.863 -65.554 24.057 1.00 122.77 262 SER A O 1
ATOM 1360 N N . ASP A 1 268 ? -41.309 -63.363 24.182 1.00 128.76 263 ASP A N 1
ATOM 1361 C CA . ASP A 1 268 ? -40.816 -63.230 22.811 1.00 128.15 263 ASP A CA 1
ATOM 1362 C C . ASP A 1 268 ? -39.305 -63.508 22.752 1.00 130.69 263 ASP A C 1
ATOM 1363 O O . ASP A 1 268 ? -38.837 -64.127 21.798 1.00 128.72 263 ASP A O 1
ATOM 1365 N N . PHE A 1 269 ? -38.547 -63.061 23.768 1.00 128.38 264 PHE A N 1
ATOM 1366 C CA . PHE A 1 269 ? -37.109 -63.289 23.863 1.00 127.43 264 PHE A CA 1
ATOM 1367 C C . PHE A 1 269 ? -36.863 -64.162 25.084 1.00 130.67 264 PHE A C 1
ATOM 1368 O O . PHE A 1 269 ? -37.408 -63.895 26.158 1.00 133.05 264 PHE A O 1
ATOM 1370 N N . VAL A 1 270 ? -36.081 -65.230 24.899 1.00 123.67 265 VAL A N 1
ATOM 1371 C CA . VAL A 1 270 ? -35.717 -66.223 25.907 1.00 120.70 265 VAL A CA 1
ATOM 1372 C C . VAL A 1 270 ? -34.234 -66.018 26.258 1.00 130.38 265 VAL A C 1
ATOM 1373 O O . VAL A 1 270 ? -33.373 -66.128 25.377 1.00 129.72 265 VAL A O 1
ATOM 1377 N N . ILE A 1 271 ? -33.942 -65.697 27.532 1.00 131.93 266 ILE A N 1
ATOM 1378 C CA . ILE A 1 271 ? -32.570 -65.505 28.001 1.00 135.83 266 ILE A CA 1
ATOM 1379 C C . ILE A 1 271 ? -32.224 -66.707 28.873 1.00 139.78 266 ILE A C 1
ATOM 1380 O O . ILE A 1 271 ? -32.680 -66.794 30.018 1.00 141.07 266 ILE A O 1
ATOM 1382 N N . LEU A 1 272 ? -31.468 -67.663 28.293 1.00 134.29 267 LEU A N 1
ATOM 1383 C CA . LEU A 1 272 ? -31.026 -68.935 28.895 1.00 132.02 267 LEU A CA 1
ATOM 1384 C C . LEU A 1 272 ? -30.411 -68.832 30.300 1.00 136.82 267 LEU A C 1
ATOM 1385 O O . LEU A 1 272 ? -29.516 -68.009 30.524 1.00 139.84 267 LEU A O 1
ATOM 1390 N N . ARG A 1 273 ? -30.887 -69.697 31.233 1.00 131.49 268 ARG A N 1
ATOM 1391 C CA . ARG A 1 273 ? -30.391 -69.841 32.609 1.00 134.64 268 ARG A CA 1
ATOM 1392 C C . ARG A 1 273 ? -28.882 -70.060 32.473 1.00 143.81 268 ARG A C 1
ATOM 1393 O O . ARG A 1 273 ? -28.482 -70.924 31.685 1.00 142.17 268 ARG A O 1
ATOM 1401 N N . ASN A 1 274 ? -28.039 -69.259 33.173 1.00 146.56 269 ASN A N 1
ATOM 1402 C CA . ASN A 1 274 ? -26.571 -69.405 33.083 1.00 150.23 269 ASN A CA 1
ATOM 1403 C C . ASN A 1 274 ? -26.175 -70.876 33.245 1.00 151.01 269 ASN A C 1
ATOM 1404 O O . ASN A 1 274 ? -25.389 -71.387 32.440 1.00 150.63 269 ASN A O 1
ATOM 1409 N N . ALA A 1 275 ? -26.812 -71.560 34.231 1.00 144.66 270 ALA A N 1
ATOM 1410 C CA . ALA A 1 275 ? -26.669 -72.979 34.541 1.00 142.17 270 ALA A CA 1
ATOM 1411 C C . ALA A 1 275 ? -27.002 -73.840 33.312 1.00 138.93 270 ALA A C 1
ATOM 1412 O O . ALA A 1 275 ? -26.201 -74.704 32.943 1.00 139.65 270 ALA A O 1
ATOM 1414 N N . LEU A 1 276 ? -28.147 -73.576 32.654 1.00 128.81 271 LEU A N 1
ATOM 1415 C CA . LEU A 1 276 ? -28.557 -74.318 31.458 1.00 123.47 271 LEU A CA 1
ATOM 1416 C C . LEU A 1 276 ? -27.556 -74.209 30.282 1.00 127.95 271 LEU A C 1
ATOM 1417 O O . LEU A 1 276 ? -27.242 -75.231 29.672 1.00 126.99 271 LEU A O 1
ATOM 1422 N N . LEU A 1 277 ? -27.078 -72.993 29.952 1.00 125.83 272 LEU A N 1
ATOM 1423 C CA . LEU A 1 277 ? -26.126 -72.820 28.850 1.00 126.75 272 LEU A CA 1
ATOM 1424 C C . LEU A 1 277 ? -24.853 -73.636 29.094 1.00 133.93 272 LEU A C 1
ATOM 1425 O O . LEU A 1 277 ? -24.410 -74.339 28.184 1.00 134.39 272 LEU A O 1
ATOM 1430 N N . ILE A 1 278 ? -24.301 -73.565 30.326 1.00 132.02 273 ILE A N 1
ATOM 1431 C CA . ILE A 1 278 ? -23.106 -74.299 30.735 1.00 135.27 273 ILE A CA 1
ATOM 1432 C C . ILE A 1 278 ? -23.305 -75.818 30.616 1.00 136.38 273 ILE A C 1
ATOM 1433 O O . ILE A 1 278 ? -22.410 -76.498 30.116 1.00 138.09 273 ILE A O 1
ATOM 1438 N N . SER A 1 279 ? -24.477 -76.343 31.041 1.00 128.97 274 SER A N 1
ATOM 1439 C CA . SER A 1 279 ? -24.732 -77.781 30.972 1.00 126.96 274 SER A CA 1
ATOM 1440 C C . SER A 1 279 ? -24.712 -78.272 29.551 1.00 129.43 274 SER A C 1
ATOM 1441 O O . SER A 1 279 ? -24.066 -79.279 29.281 1.00 131.53 274 SER A O 1
ATOM 1444 N N . HIS A 1 280 ? -25.316 -77.512 28.622 1.00 123.78 275 HIS A N 1
ATOM 1445 C CA . HIS A 1 280 ? -25.308 -77.863 27.204 1.00 122.19 275 HIS A CA 1
ATOM 1446 C C . HIS A 1 280 ? -23.899 -77.801 26.596 1.00 130.03 275 HIS A C 1
ATOM 1447 O O . HIS A 1 280 ? -23.529 -78.675 25.811 1.00 129.89 275 HIS A O 1
ATOM 1454 N N . LEU A 1 281 ? -23.098 -76.814 27.024 1.00 128.80 276 LEU A N 1
ATOM 1455 C CA . LEU A 1 281 ? -21.728 -76.629 26.587 1.00 132.84 276 LEU A CA 1
ATOM 1456 C C . LEU A 1 281 ? -20.937 -77.885 26.989 1.00 142.41 276 LEU A C 1
ATOM 1457 O O . LEU A 1 281 ? -20.189 -78.432 26.173 1.00 143.21 276 LEU A O 1
ATOM 1462 N N . HIS A 1 282 ? -21.229 -78.420 28.198 1.00 140.79 277 HIS A N 1
ATOM 1463 C CA . HIS A 1 282 ? -20.649 -79.661 28.702 1.00 143.79 277 HIS A CA 1
ATOM 1464 C C . HIS A 1 282 ? -21.128 -80.858 27.900 1.00 143.61 277 HIS A C 1
ATOM 1465 O O . HIS A 1 282 ? -20.382 -81.815 27.779 1.00 144.93 277 HIS A O 1
ATOM 1472 N N . ASP A 1 283 ? -22.355 -80.806 27.320 1.00 135.55 278 ASP A N 1
ATOM 1473 C CA . ASP A 1 283 ? -22.808 -81.917 26.482 1.00 133.62 278 ASP A CA 1
ATOM 1474 C C . ASP A 1 283 ? -22.169 -81.858 25.077 1.00 137.85 278 ASP A C 1
ATOM 1475 O O . ASP A 1 283 ? -21.898 -82.903 24.506 1.00 138.73 278 ASP A O 1
ATOM 1480 N N . LEU A 1 284 ? -21.874 -80.652 24.553 1.00 133.32 279 LEU A N 1
ATOM 1481 C CA . LEU A 1 284 ? -21.240 -80.468 23.249 1.00 133.47 279 LEU A CA 1
ATOM 1482 C C . LEU A 1 284 ? -19.757 -80.770 23.404 1.00 144.44 279 LEU A C 1
ATOM 1483 O O . LEU A 1 284 ? -19.115 -81.246 22.455 1.00 147.76 279 LEU A O 1
ATOM 1488 N N . LYS A 1 285 ? -19.191 -80.458 24.587 1.00 142.47 280 LYS A N 1
ATOM 1489 C CA . LYS A 1 285 ? -17.772 -80.715 24.852 1.00 148.43 280 LYS A CA 1
ATOM 1490 C C . LYS A 1 285 ? -17.633 -82.220 24.879 1.00 152.64 280 LYS A C 1
ATOM 1491 O O . LYS A 1 285 ? -16.843 -82.756 24.126 1.00 155.22 280 LYS A O 1
ATOM 1497 N N . ASN A 1 286 ? -18.517 -82.898 25.630 1.00 147.81 281 ASN A N 1
ATOM 1498 C CA . ASN A 1 286 ? -18.548 -84.343 25.769 1.00 149.89 281 ASN A CA 1
ATOM 1499 C C . ASN A 1 286 ? -18.922 -85.042 24.492 1.00 153.39 281 ASN A C 1
ATOM 1500 O O . ASN A 1 286 ? -18.273 -86.014 24.160 1.00 158.48 281 ASN A O 1
ATOM 1505 N N . TYR A 1 287 ? -19.890 -84.529 23.738 1.00 145.72 282 TYR A N 1
ATOM 1506 C CA . TYR A 1 287 ? -20.287 -85.133 22.465 1.00 144.36 282 TYR A CA 1
ATOM 1507 C C . TYR A 1 287 ? -19.128 -85.125 21.460 1.00 153.81 282 TYR A C 1
ATOM 1508 O O . TYR A 1 287 ? -18.890 -86.161 20.838 1.00 156.66 282 TYR A O 1
ATOM 1517 N N . THR A 1 288 ? -18.369 -84.005 21.340 1.00 152.64 283 THR A N 1
ATOM 1518 C CA . THR A 1 288 ? -17.266 -83.986 20.369 1.00 158.10 283 THR A CA 1
ATOM 1519 C C . THR A 1 288 ? -16.118 -84.897 20.766 1.00 172.00 283 THR A C 1
ATOM 1520 O O . THR A 1 288 ? -15.393 -85.321 19.876 1.00 173.50 283 THR A O 1
ATOM 1524 N N . HIS A 1 289 ? -15.973 -85.237 22.068 1.00 172.46 284 HIS A N 1
ATOM 1525 C CA . HIS A 1 289 ? -14.917 -86.133 22.542 1.00 175.01 284 HIS A CA 1
ATOM 1526 C C . HIS A 1 289 ? -15.341 -87.605 22.579 1.00 177.31 284 HIS A C 1
ATOM 1527 O O . HIS A 1 289 ? -14.598 -88.454 22.074 1.00 178.58 284 HIS A O 1
ATOM 1534 N N . GLU A 1 290 ? -16.520 -87.904 23.177 1.00 173.17 285 GLU A N 1
ATOM 1535 C CA . GLU A 1 290 ? -17.032 -89.264 23.351 1.00 173.89 285 GLU A CA 1
ATOM 1536 C C . GLU A 1 290 ? -17.436 -89.967 22.022 1.00 176.21 285 GLU A C 1
ATOM 1537 O O . GLU A 1 290 ? -17.126 -91.155 21.877 1.00 178.59 285 GLU A O 1
ATOM 1543 N N . ILE A 1 291 ? -18.063 -89.254 21.050 1.00 167.44 286 ILE A N 1
ATOM 1544 C CA . ILE A 1 291 ? -18.519 -89.891 19.799 1.00 165.97 286 ILE A CA 1
ATOM 1545 C C . ILE A 1 291 ? -17.932 -89.258 18.501 1.00 168.10 286 ILE A C 1
ATOM 1546 O O . ILE A 1 291 ? -17.488 -90.006 17.620 1.00 172.47 286 ILE A O 1
ATOM 1551 N N . LEU A 1 292 ? -17.948 -87.917 18.378 1.00 158.13 287 LEU A N 1
ATOM 1552 C CA . LEU A 1 292 ? -17.469 -87.176 17.192 1.00 156.95 287 LEU A CA 1
ATOM 1553 C C . LEU A 1 292 ? -15.958 -87.320 16.855 1.00 169.45 287 LEU A C 1
ATOM 1554 O O . LEU A 1 292 ? -15.582 -87.207 15.683 1.00 169.45 287 LEU A O 1
ATOM 1559 N N . TYR A 1 293 ? -15.110 -87.516 17.887 1.00 170.28 288 TYR A N 1
ATOM 1560 C CA . TYR A 1 293 ? -13.672 -87.726 17.755 1.00 172.73 288 TYR A CA 1
ATOM 1561 C C . TYR A 1 293 ? -13.454 -89.221 17.592 1.00 180.13 288 TYR A C 1
ATOM 1562 O O . TYR A 1 293 ? -12.521 -89.641 16.907 1.00 181.73 288 TYR A O 1
ATOM 1571 N N . GLU A 1 294 ? -14.333 -90.021 18.211 1.00 179.75 289 GLU A N 1
ATOM 1572 C CA . GLU A 1 294 ? -14.296 -91.478 18.157 1.00 182.86 289 GLU A CA 1
ATOM 1573 C C . GLU A 1 294 ? -14.492 -92.010 16.727 1.00 187.48 289 GLU A C 1
ATOM 1574 O O . GLU A 1 294 ? -13.833 -92.969 16.333 1.00 188.90 289 GLU A O 1
ATOM 1580 N N . ARG A 1 295 ? -15.378 -91.352 15.951 1.00 185.23 290 ARG A N 1
ATOM 1581 C CA . ARG A 1 295 ? -15.686 -91.677 14.558 1.00 186.70 290 ARG A CA 1
ATOM 1582 C C . ARG A 1 295 ? -14.504 -91.303 13.673 1.00 191.78 290 ARG A C 1
ATOM 1583 O O . ARG A 1 295 ? -14.218 -92.012 12.707 1.00 193.61 290 ARG A O 1
ATOM 1591 N N . TYR A 1 296 ? -13.832 -90.178 13.996 1.00 189.65 291 TYR A N 1
ATOM 1592 C CA . TYR A 1 296 ? -12.670 -89.690 13.253 1.00 191.38 291 TYR A CA 1
ATOM 1593 C C . TYR A 1 296 ? -11.436 -90.542 13.542 1.00 197.89 291 TYR A C 1
ATOM 1594 O O . TYR A 1 296 ? -10.617 -90.736 12.647 1.00 199.17 291 TYR A O 1
ATOM 1603 N N . ARG A 1 297 ? -11.312 -91.040 14.789 1.00 197.38 292 ARG A N 1
ATOM 1604 C CA . ARG A 1 297 ? -10.220 -91.898 15.253 1.00 200.56 292 ARG A CA 1
ATOM 1605 C C . ARG A 1 297 ? -10.326 -93.254 14.562 1.00 207.50 292 ARG A C 1
ATOM 1606 O O . ARG A 1 297 ? -9.321 -93.769 14.075 1.00 209.44 292 ARG A O 1
ATOM 1614 N N . THR A 1 298 ? -11.559 -93.798 14.463 1.00 206.56 293 THR A N 1
ATOM 1615 C CA . THR A 1 298 ? -11.828 -95.093 13.829 1.00 210.10 293 THR A CA 1
ATOM 1616 C C . THR A 1 298 ? -12.051 -94.915 12.292 1.00 215.40 293 THR A C 1
ATOM 1617 O O . THR A 1 298 ? -12.669 -95.763 11.638 1.00 217.25 293 THR A O 1
ATOM 1621 N N . GLU A 1 299 ? -11.500 -93.820 11.722 1.00 212.89 294 GLU A N 1
ATOM 1622 C CA . GLU A 1 299 ? -11.532 -93.517 10.291 1.00 213.64 294 GLU A CA 1
ATOM 1623 C C . GLU A 1 299 ? -10.125 -93.708 9.739 1.00 218.58 294 GLU A C 1
ATOM 1624 O O . GLU A 1 299 ? -9.967 -94.371 8.714 1.00 220.76 294 GLU A O 1
ATOM 1630 N N . ALA A 1 300 ? -9.107 -93.149 10.436 1.00 216.16 295 ALA A N 1
ATOM 1631 C CA . ALA A 1 300 ? -7.685 -93.253 10.080 1.00 218.64 295 ALA A CA 1
ATOM 1632 C C . ALA A 1 300 ? -7.110 -94.613 10.508 1.00 224.85 295 ALA A C 1
ATOM 1633 O O . ALA A 1 300 ? -6.149 -95.094 9.902 1.00 227.08 295 ALA A O 1
ATOM 1635 N N . LEU A 1 301 ? -7.717 -95.229 11.548 1.00 222.84 296 LEU A N 1
ATOM 1636 C CA . LEU A 1 301 ? -7.355 -96.541 12.095 1.00 227.15 296 LEU A CA 1
ATOM 1637 C C . LEU A 1 301 ? -8.272 -97.636 11.524 1.00 239.37 296 LEU A C 1
ATOM 1638 O O . LEU A 1 301 ? -7.736 -98.639 11.004 1.00 241.35 296 LEU A O 1
ATOM 1643 N N . SER A 1 302 ? -9.518 -97.479 11.576 1.00 247.00 297 SER A N 1
#

InterPro domains:
  IPR016491 Septin [PIRSF006698] (5-410)
  IPR016491 Septin [cd01850] (19-298)
  IPR027417 P-loop containing nucleoside triphosphate hydrolase [G3DSA:3.40.50.300] (21-298)
  IPR027417 P-loop containing nucleoside triphosphate hydrolase [SSF52540] (5-196)
  IPR030379 Septin-type guanine nucleotide-binding (G) domain [PF00735] (19-303)
  IPR030379 Septin-type guanine nucleotide-binding (G) domain [PS51719] (19-298)

Secondary structure (P-SEA, 3-state):
cbbbbbbbbcccccccccccccccccccccccbbbbbbbbbbbccccccaaaaaaaaaaaaaaaaaaaaaaccccccccbbbbbcccccccaaaaaaaaaaccccbbbbbbcccccccaaaaaaaaaaaaaaaaaaccccccccccccccccaaaaaaaaaaaacccccccccccccccccccccccaaaaaaaaaaaaaaacccaaaaaaaaac

Foldseek 3Di:
DEAEEEEAEAPVFHSPCVVVLQVDWDWDAAPHHDYIYIYHYFYHDDPVRPVRLVVVVVVLLVVLVVVLVVVVVRHHLEYEYEDEFPPQADDPCSLVRQQVCLLRYAYQYEYPPLVVDDPVRVVRRQVRNVVVCVVSVGNHNQQDDDPPPCDDPSVVVSVVVSQLPVFHQGDNRWGADPDVDGTDDDDSNRVVVVSVVSVCCNVVPSSVVVSVVVD

Radius of gyration: 17.19 Å; Cα contacts (8 Å, |Δi|>4): 315; chains: 1; bounding box: 51×40×48 Å

GO terms:
  GO:0001934 positive regulation of protein phosphorylation (P, IDA)
  GO:0070273 phosphatidylinositol-4-phosphate binding (F, IDA)
  GO:0005200 structural constituent of cytoskeleton (F, IDA)
  GO:0005525 GTP binding (F, IDA)
  GO:0032160 septin filament array (C, IDA)
  GO:0072687 meiotic spindle (C, IDA)
  GO:0000144 cellular bud neck septin ring (C, IDA)
  GO:0001400 mating projection base (C, IDA)
  GO:0005619 ascospore wall (C, IDA)
  GO:0005628 prospore membrane (C, IDA)
  GO:0005876 spindle microtubule (C, IDA)
  GO:0005881 cytoplasmic microtubule (C, IDA)
  GO:0010314 phosphatidylinositol-5-phosphate binding (F, IDA)
  GO:0031105 septin complex (C, IDA)
  GO:0097271 protein localization to bud neck (P, IGI)
  GO:0070273 phosphatidylinositol-4-phosphate binding (F, IMP)
  GO:0043332 mating projection tip (C, HDA)
  GO:0005628 prospore membrane (C, HDA)
  GO:0005935 cellular bud neck (C, HDA)
  GO:0010314 phosphatidylinositol-5-phosphate binding (F, IMP)

Solvent-accessible surface area: 12077 Å² total

Organism: Saccharomyces cerevisiae (strain ATCC 204508 / S288c) (NCBI:txid559292)